Protein AF-A0A968P1P4-F1 (afdb_monomer_lite)

pLDDT: mean 87.4, std 10.19, range [47.28, 96.81]

Radius of gyration: 17.54 Å; chains: 1; bounding box: 44×36×47 Å

Foldseek 3Di:
DFPLLVVVLVVLVVLLVLLVVVLVVVVVDPDPPVVLLVSLCVSLVVVLVQVVLCLQQVVVLLQPFPCQVVFDPCLVVLVVVCVVPPLQQLLCVLLVNPDSPPQDLVNDDPSCSVCVVVVGPSVSLVSLNVSLVSLNVSLVVLVVVVDDDPVSSVSSVSSSVSNSVSSNSSSVCCSVTVSVSSVVRDDNVSSVVSVCRDDDD

Secondary structure (DSSP, 8-state):
--HHHHHHHHHHHHHHHHHHHHHHHHHH----HHHHHHHHHHHHHHHHHHHHHIIIIIHHHHHT-TTGGG--TTHHHHHHHHHHS-HHHHHHHHTT-SS--PPPGGGS-GGGHHHHHTT-TTHHHHHHHHHHHHHHHHHHHHHHT----HHHHHHHHHHHHHHHHHHHHHHHHIIIIIHHHHHHHS-HHHHHS--------

Sequence (201 aa):
MHPLLLRIRQAHQDHLAEVRRREEEIEVSSKPLRLLGEFFFEVADWAEVMHLWEERVLFPLVASKPNIRSGGPHCMLYLDMHHVARPFERAAWACSRTSAKMIQIKDLPVHLRNFFSENSPICIPVEDHLAMRQIRDRAREILREKTVSFDVQSELLYLMRVYSTLLKSHFDKEDNCFLVLCRNLLGDNELAELEAFPERG

Structure (mmCIF, N/CA/C/O backbone):
data_AF-A0A968P1P4-F1
#
_entry.id   AF-A0A968P1P4-F1
#
loop_
_atom_site.group_PDB
_atom_site.id
_atom_site.type_symbol
_atom_site.label_atom_id
_atom_site.label_alt_id
_atom_site.label_comp_id
_atom_site.label_asym_id
_atom_site.label_entity_id
_atom_site.label_seq_id
_atom_site.pdbx_PDB_ins_code
_atom_site.Cartn_x
_atom_site.Cartn_y
_atom_site.Cartn_z
_atom_site.occupancy
_atom_site.B_iso_or_equiv
_atom_site.auth_seq_id
_atom_site.auth_comp_id
_atom_site.auth_asym_id
_atom_site.auth_atom_id
_atom_site.pdbx_PDB_model_num
ATOM 1 N N . MET A 1 1 ? -13.427 13.920 10.972 1.00 83.56 1 MET A N 1
ATOM 2 C CA . MET A 1 1 ? -12.356 12.900 10.964 1.00 83.56 1 MET A CA 1
ATOM 3 C C . MET A 1 1 ? -11.178 13.518 11.701 1.00 83.56 1 MET A C 1
ATOM 5 O O . MET A 1 1 ? -10.989 14.714 11.523 1.00 83.56 1 MET A O 1
ATOM 9 N N . HIS A 1 2 ? -10.482 12.780 12.571 1.00 93.19 2 HIS A N 1
ATOM 10 C CA . HIS A 1 2 ? -9.367 13.326 13.360 1.00 93.19 2 HIS A CA 1
ATOM 11 C C . HIS A 1 2 ? -8.264 13.904 12.440 1.00 93.19 2 HIS A C 1
ATOM 13 O O . HIS A 1 2 ? -8.041 13.318 11.374 1.00 93.19 2 HIS A O 1
ATOM 19 N N . PRO A 1 3 ? -7.565 15.001 12.812 1.00 93.62 3 PRO A N 1
ATOM 20 C CA . PRO A 1 3 ? -6.557 15.645 11.960 1.00 93.62 3 PRO A CA 1
ATOM 21 C C . PRO A 1 3 ? -5.473 14.704 11.422 1.00 93.62 3 PRO A C 1
ATOM 23 O O . PRO A 1 3 ? -5.122 14.791 10.250 1.00 93.62 3 PRO A O 1
ATOM 26 N N . LEU A 1 4 ? -4.989 13.759 12.236 1.00 93.31 4 LEU A N 1
ATOM 27 C CA . LEU A 1 4 ? -4.016 12.749 11.796 1.00 93.31 4 LEU A CA 1
ATOM 28 C C . LEU A 1 4 ? -4.527 11.907 10.618 1.00 93.31 4 LEU A C 1
ATOM 30 O O . LEU A 1 4 ? -3.837 11.758 9.618 1.00 93.31 4 LEU A O 1
ATOM 34 N N . LEU A 1 5 ? -5.750 11.380 10.715 1.00 94.25 5 LEU A N 1
ATOM 35 C CA . LEU A 1 5 ? -6.323 10.519 9.677 1.00 94.25 5 LEU A CA 1
ATOM 36 C C . LEU A 1 5 ? -6.573 11.301 8.378 1.00 94.25 5 LEU A C 1
ATOM 38 O O . LEU A 1 5 ? -6.443 10.753 7.289 1.00 94.25 5 LEU A O 1
ATOM 42 N N . LEU A 1 6 ? -6.885 12.598 8.489 1.00 94.38 6 LEU A N 1
ATOM 43 C CA . LEU A 1 6 ? -6.962 13.495 7.334 1.00 94.38 6 LEU A CA 1
ATOM 44 C C . LEU A 1 6 ? -5.590 13.718 6.687 1.00 94.38 6 LEU A C 1
ATOM 46 O O . LEU A 1 6 ? -5.510 13.726 5.463 1.00 94.38 6 LEU A O 1
ATOM 50 N N . ARG A 1 7 ? -4.522 13.864 7.482 1.00 94.06 7 ARG A N 1
ATOM 51 C CA . ARG A 1 7 ? -3.144 13.992 6.974 1.00 94.06 7 ARG A CA 1
ATOM 52 C C . ARG A 1 7 ? -2.690 12.733 6.238 1.00 94.06 7 ARG A C 1
ATOM 54 O O . ARG A 1 7 ? -2.140 12.863 5.152 1.00 94.06 7 ARG A O 1
ATOM 61 N N . ILE A 1 8 ? -2.979 11.546 6.778 1.00 94.94 8 ILE A N 1
ATOM 62 C CA . ILE A 1 8 ? -2.691 10.261 6.112 1.00 94.94 8 ILE A CA 1
ATOM 63 C C . ILE A 1 8 ? -3.405 10.200 4.756 1.00 94.94 8 ILE A C 1
ATOM 65 O O . ILE A 1 8 ? -2.769 10.031 3.719 1.00 94.94 8 ILE A O 1
ATOM 69 N N . ARG A 1 9 ? -4.718 10.461 4.742 1.00 95.75 9 ARG A N 1
ATOM 70 C CA . ARG A 1 9 ? -5.507 10.489 3.505 1.00 95.75 9 ARG A CA 1
ATOM 71 C C . ARG A 1 9 ? -4.978 11.500 2.483 1.00 95.75 9 ARG A C 1
ATOM 73 O O . ARG A 1 9 ? -4.935 11.213 1.290 1.00 95.75 9 ARG A O 1
ATOM 80 N N . GLN A 1 10 ? -4.583 12.690 2.928 1.00 95.75 10 GLN A N 1
ATOM 81 C CA . GLN A 1 10 ? -3.998 13.691 2.037 1.00 95.75 10 GLN A CA 1
ATOM 82 C C . GLN A 1 10 ? -2.665 13.202 1.459 1.00 95.75 10 GLN A C 1
ATOM 84 O O . GLN A 1 10 ? -2.449 13.307 0.254 1.00 95.75 10 GLN A O 1
ATOM 89 N N . ALA A 1 11 ? -1.813 12.591 2.285 1.00 94.62 11 ALA A N 1
ATOM 90 C CA . ALA A 1 11 ? -0.551 12.009 1.844 1.00 94.62 11 ALA A CA 1
ATOM 91 C C . ALA A 1 11 ? -0.767 10.929 0.767 1.00 94.62 11 ALA A C 1
ATOM 93 O O . ALA A 1 11 ? -0.059 10.923 -0.241 1.00 94.62 11 ALA A O 1
ATOM 94 N N . HIS A 1 12 ? -1.789 10.076 0.917 1.00 96.00 12 HIS A N 1
ATOM 95 C CA . HIS A 1 12 ? -2.187 9.103 -0.109 1.00 96.00 12 HIS A CA 1
ATOM 96 C C . HIS A 1 12 ? -2.534 9.791 -1.431 1.00 96.00 12 HIS A C 1
ATOM 98 O O . HIS A 1 12 ? -2.025 9.421 -2.492 1.00 96.00 12 HIS A O 1
ATOM 104 N N . GLN A 1 13 ? -3.378 10.823 -1.380 1.00 96.19 13 GLN A N 1
ATOM 105 C CA . GLN A 1 13 ? -3.822 11.558 -2.565 1.00 96.19 13 GLN A CA 1
ATOM 106 C C . GLN A 1 13 ? -2.667 12.255 -3.286 1.00 96.19 13 GLN A C 1
ATOM 108 O O . GLN A 1 13 ? -2.558 12.138 -4.511 1.00 96.19 13 GLN A O 1
ATOM 113 N N . ASP A 1 14 ? -1.794 12.924 -2.534 1.00 94.69 14 ASP A N 1
ATOM 114 C CA . ASP A 1 14 ? -0.619 13.618 -3.062 1.00 94.69 14 ASP A CA 1
ATOM 115 C C . ASP A 1 14 ? 0.350 12.629 -3.714 1.00 94.69 14 ASP A C 1
ATOM 117 O O . ASP A 1 14 ? 0.877 12.874 -4.803 1.00 94.69 14 ASP A O 1
ATOM 121 N N . HIS A 1 15 ? 0.540 11.465 -3.092 1.00 93.69 15 HIS A N 1
ATOM 122 C CA . HIS A 1 15 ? 1.393 10.428 -3.645 1.00 93.69 15 HIS A CA 1
ATOM 123 C C . HIS A 1 15 ? 0.823 9.827 -4.932 1.00 93.69 15 HIS A C 1
ATOM 125 O O . HIS A 1 15 ? 1.547 9.686 -5.916 1.00 93.69 15 HIS A O 1
ATOM 131 N N . LEU A 1 16 ? -0.481 9.537 -4.986 1.00 94.69 16 LEU A N 1
ATOM 132 C CA . LEU A 1 16 ? -1.114 9.048 -6.215 1.00 94.69 16 LEU A CA 1
ATOM 133 C C . LEU A 1 16 ? -1.114 10.091 -7.332 1.00 94.69 16 LEU A C 1
ATOM 135 O O . LEU A 1 16 ? -1.032 9.720 -8.504 1.00 94.69 16 LEU A O 1
ATOM 139 N N . ALA A 1 17 ? -1.217 11.378 -6.998 1.00 93.88 17 ALA A N 1
ATOM 140 C CA . ALA A 1 17 ? -1.067 12.449 -7.974 1.00 93.88 17 ALA A CA 1
ATOM 141 C C . ALA A 1 17 ? 0.347 12.457 -8.570 1.00 93.88 17 ALA A C 1
ATOM 143 O O . ALA A 1 17 ? 0.485 12.518 -9.791 1.00 93.88 17 ALA A O 1
ATOM 144 N N . GLU A 1 18 ? 1.374 12.302 -7.733 1.00 91.62 18 GLU A N 1
ATOM 145 C CA . GLU A 1 18 ? 2.762 12.210 -8.188 1.00 91.62 18 GLU A CA 1
ATOM 146 C C . GLU A 1 18 ? 3.014 10.962 -9.048 1.00 91.62 18 GLU A C 1
ATOM 148 O O . GLU A 1 18 ? 3.633 11.063 -10.107 1.00 91.62 18 GLU A O 1
ATOM 153 N N . VAL A 1 19 ? 2.477 9.801 -8.653 1.00 90.94 19 VAL A N 1
ATOM 154 C CA . VAL A 1 19 ? 2.554 8.569 -9.457 1.00 90.94 19 VAL A CA 1
ATOM 155 C C . VAL A 1 19 ? 1.933 8.780 -10.837 1.00 90.94 19 VAL A C 1
ATOM 157 O O . VAL A 1 19 ? 2.577 8.467 -11.835 1.00 90.94 19 VAL A O 1
ATOM 160 N N . ARG A 1 20 ? 0.722 9.354 -10.916 1.00 91.75 20 ARG A N 1
ATOM 161 C CA . ARG A 1 20 ? 0.050 9.633 -12.201 1.00 91.75 20 ARG A CA 1
ATOM 162 C C . ARG A 1 20 ? 0.868 10.569 -13.085 1.00 91.75 20 ARG A C 1
ATOM 164 O O . ARG A 1 20 ? 1.128 10.242 -14.237 1.00 91.75 20 ARG A O 1
ATOM 171 N N . ARG A 1 21 ? 1.327 11.691 -12.523 1.00 89.56 21 ARG A N 1
ATOM 172 C CA . ARG A 1 21 ? 2.144 12.685 -13.235 1.00 89.56 21 ARG A CA 1
ATOM 173 C C . ARG A 1 21 ? 3.369 12.042 -13.885 1.00 89.56 21 ARG A C 1
ATOM 175 O O . ARG A 1 21 ? 3.758 12.383 -14.995 1.00 89.56 21 ARG A O 1
ATOM 182 N N . ARG A 1 22 ? 3.991 11.097 -13.189 1.00 85.88 22 ARG A N 1
ATOM 183 C CA . ARG A 1 22 ? 5.219 10.442 -13.640 1.00 85.88 22 ARG A CA 1
ATOM 184 C C . ARG A 1 22 ? 4.970 9.275 -14.589 1.00 85.88 22 ARG A C 1
ATOM 186 O O . ARG A 1 22 ? 5.777 9.063 -15.491 1.00 85.88 22 ARG A O 1
ATOM 193 N N . GLU A 1 23 ? 3.861 8.555 -14.425 1.00 86.38 23 GLU A N 1
ATOM 194 C CA . GLU A 1 23 ? 3.373 7.592 -15.418 1.00 86.38 23 GLU A CA 1
ATOM 195 C C . GLU A 1 23 ? 3.173 8.284 -16.777 1.00 86.38 23 GLU A C 1
ATOM 197 O O . GLU A 1 23 ? 3.690 7.800 -17.782 1.00 86.38 23 GLU A O 1
ATOM 202 N N . GLU A 1 24 ? 2.542 9.463 -16.796 1.00 86.62 24 GLU A N 1
ATOM 203 C CA . GLU A 1 24 ? 2.363 10.280 -18.008 1.00 86.62 24 GLU A CA 1
ATOM 204 C C . GLU A 1 24 ? 3.707 10.703 -18.626 1.00 86.62 24 GLU A C 1
ATOM 206 O O . GLU A 1 24 ? 3.911 10.586 -19.835 1.00 86.62 24 GLU A O 1
ATOM 211 N N . GLU A 1 25 ? 4.676 11.135 -17.811 1.00 83.62 25 GLU A N 1
ATOM 212 C CA . GLU A 1 25 ? 6.013 11.474 -18.311 1.00 83.62 25 GLU A CA 1
ATOM 213 C C . GLU A 1 25 ? 6.734 10.283 -18.960 1.00 83.62 25 GLU A C 1
ATOM 215 O O . GLU A 1 25 ? 7.524 10.474 -19.887 1.00 83.62 25 GLU A O 1
ATOM 220 N N . ILE A 1 26 ? 6.523 9.068 -18.451 1.00 79.38 26 ILE A N 1
ATOM 221 C CA . ILE A 1 26 ? 7.133 7.845 -18.985 1.00 79.38 26 ILE A CA 1
ATOM 222 C C . ILE A 1 26 ? 6.461 7.432 -20.293 1.00 79.38 26 ILE A C 1
ATOM 224 O O . ILE A 1 26 ? 7.159 7.044 -21.224 1.00 79.38 26 ILE A O 1
ATOM 228 N N . GLU A 1 27 ? 5.138 7.553 -20.408 1.00 74.88 27 GLU A N 1
ATOM 229 C CA . GLU A 1 27 ? 4.431 7.236 -21.658 1.00 74.88 27 GLU A CA 1
ATOM 230 C C . GLU A 1 27 ? 4.822 8.170 -22.809 1.00 74.88 27 GLU A C 1
ATOM 232 O O . GLU A 1 27 ? 4.890 7.742 -23.960 1.00 74.88 27 GLU A O 1
ATOM 237 N N . VAL A 1 28 ? 5.129 9.432 -22.500 1.00 65.19 28 VAL A N 1
ATOM 238 C CA . VAL A 1 28 ? 5.473 10.448 -23.504 1.00 65.19 28 VAL A CA 1
ATOM 239 C C . VAL A 1 28 ? 6.960 10.432 -23.889 1.00 65.19 28 VAL A C 1
ATOM 241 O O . VAL A 1 28 ? 7.329 10.982 -24.927 1.00 65.19 28 VAL A O 1
ATOM 244 N N . SER A 1 29 ? 7.842 9.806 -23.100 1.00 57.31 29 SER A N 1
ATOM 245 C CA . SER A 1 29 ? 9.293 9.902 -23.313 1.00 57.31 29 SER A CA 1
ATOM 246 C C . SER A 1 29 ? 10.004 8.551 -23.392 1.00 57.31 29 SER A C 1
ATOM 248 O O . SER A 1 29 ? 9.826 7.666 -22.562 1.00 57.31 29 SER A O 1
ATOM 250 N N . SER A 1 30 ? 10.928 8.418 -24.349 1.00 65.50 30 SER A N 1
ATOM 251 C CA . SER A 1 30 ? 11.912 7.328 -24.401 1.00 65.50 30 SER A CA 1
ATOM 252 C C . SER A 1 30 ? 13.012 7.541 -23.347 1.00 65.50 30 SER A C 1
ATOM 254 O O . SER A 1 30 ? 14.193 7.686 -23.678 1.00 65.50 30 SER A O 1
ATOM 256 N N . LYS A 1 31 ? 12.623 7.676 -22.073 1.00 67.06 31 LYS A N 1
ATOM 257 C CA . LYS A 1 31 ? 13.545 7.961 -20.969 1.00 67.06 31 LYS A CA 1
ATOM 258 C C . LYS A 1 31 ? 14.551 6.813 -20.787 1.00 67.06 31 LYS A C 1
ATOM 260 O O . LYS A 1 31 ? 14.172 5.645 -20.850 1.00 67.06 31 LYS A O 1
ATOM 265 N N . PRO A 1 32 ? 15.830 7.120 -20.503 1.00 72.31 32 PRO A N 1
ATOM 266 C CA . PRO A 1 32 ? 16.817 6.114 -20.125 1.00 72.31 32 PRO A CA 1
ATOM 267 C C . PRO A 1 32 ? 16.364 5.261 -18.930 1.00 72.31 32 PRO A C 1
ATOM 269 O O . PRO A 1 32 ? 15.825 5.793 -17.961 1.00 72.31 32 PRO A O 1
ATOM 272 N N . LEU A 1 33 ? 16.694 3.962 -18.951 1.00 69.81 33 LEU A N 1
ATOM 273 C CA . LEU A 1 33 ? 16.429 2.980 -17.880 1.00 69.81 33 LEU A CA 1
ATOM 274 C C . LEU A 1 33 ? 16.763 3.502 -16.471 1.00 69.81 33 LEU A C 1
ATOM 276 O O . LEU A 1 33 ? 16.055 3.217 -15.510 1.00 69.81 33 LEU A O 1
ATOM 280 N N . ARG A 1 34 ? 17.837 4.290 -16.350 1.00 73.38 34 ARG A N 1
ATOM 281 C CA . ARG A 1 34 ? 18.250 4.903 -15.085 1.00 73.38 34 ARG A CA 1
ATOM 282 C C . ARG A 1 34 ? 17.162 5.802 -14.490 1.00 73.38 34 ARG A C 1
ATOM 284 O O . ARG A 1 34 ? 16.875 5.674 -13.308 1.00 73.38 34 ARG A O 1
ATOM 291 N N . LEU A 1 35 ? 16.537 6.655 -15.305 1.00 77.75 35 LEU A N 1
ATOM 292 C CA . LEU A 1 35 ? 15.472 7.552 -14.846 1.00 77.75 35 LEU A CA 1
ATOM 293 C C . LEU A 1 35 ? 14.205 6.775 -14.476 1.00 77.75 35 LEU A C 1
ATOM 295 O O . LEU A 1 35 ? 13.499 7.168 -13.554 1.00 77.75 35 LEU A O 1
ATOM 299 N N . LEU A 1 36 ? 13.935 5.661 -15.166 1.00 78.62 36 LEU A N 1
ATOM 300 C CA . LEU A 1 36 ? 12.826 4.770 -14.828 1.00 78.62 36 LEU A CA 1
ATOM 301 C C . LEU A 1 36 ? 13.036 4.106 -13.458 1.00 78.62 36 LEU A C 1
ATOM 303 O O . LEU A 1 36 ? 12.118 4.071 -12.642 1.00 78.62 36 LEU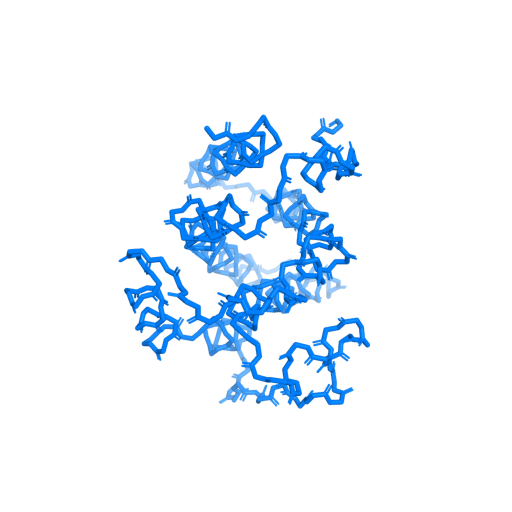 A O 1
ATOM 307 N N . GLY A 1 37 ? 14.249 3.610 -13.195 1.00 82.12 37 GLY A N 1
ATOM 308 C CA . GLY A 1 37 ? 14.606 3.021 -11.905 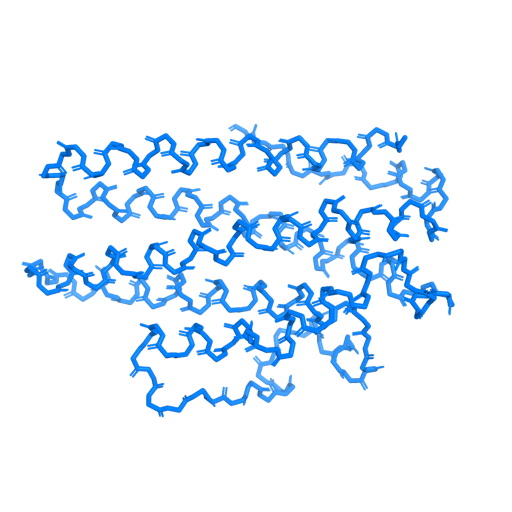1.00 82.12 37 GLY A CA 1
ATOM 309 C C . GLY A 1 37 ? 14.589 4.039 -10.762 1.00 82.12 37 GLY A C 1
ATOM 310 O O . GLY A 1 37 ? 14.028 3.755 -9.708 1.00 82.12 37 GLY A O 1
ATOM 311 N N . GLU A 1 38 ? 15.158 5.230 -10.976 1.00 84.56 38 GLU A N 1
ATOM 312 C CA . GLU A 1 38 ? 15.129 6.332 -10.002 1.00 84.56 38 GLU A CA 1
ATOM 313 C C . GLU A 1 38 ? 13.685 6.715 -9.648 1.00 84.56 38 GLU A C 1
ATOM 315 O O . GLU A 1 38 ? 13.343 6.770 -8.469 1.00 84.56 38 GLU A O 1
ATOM 320 N N . PHE A 1 39 ? 12.817 6.870 -10.654 1.00 83.69 39 PHE A N 1
ATOM 321 C CA . PHE A 1 39 ? 11.401 7.157 -10.435 1.00 83.69 39 PHE A CA 1
ATOM 322 C C . PHE A 1 39 ? 10.693 6.059 -9.629 1.00 83.69 39 PHE A C 1
ATOM 324 O O . PHE A 1 39 ? 10.003 6.349 -8.650 1.00 83.69 39 PHE A O 1
ATOM 331 N N . PHE A 1 40 ? 10.863 4.797 -10.032 1.00 86.69 40 PHE A N 1
ATOM 332 C CA . PHE A 1 40 ? 10.212 3.675 -9.364 1.00 86.69 40 PHE A CA 1
ATOM 333 C C . PHE A 1 40 ? 10.570 3.625 -7.872 1.00 86.69 40 PHE A C 1
ATOM 335 O O . PHE A 1 40 ? 9.688 3.423 -7.038 1.00 86.69 40 PHE A O 1
ATOM 342 N N . PHE A 1 41 ? 11.842 3.840 -7.517 1.00 90.44 41 PHE A N 1
ATOM 343 C CA . PHE A 1 41 ? 12.258 3.821 -6.114 1.00 90.44 41 PHE A CA 1
ATOM 344 C C . PHE A 1 41 ? 11.877 5.073 -5.340 1.00 90.44 41 PHE A C 1
ATOM 346 O O . PHE A 1 41 ? 11.550 4.939 -4.170 1.00 90.44 41 PHE A O 1
ATOM 353 N N . GLU A 1 42 ? 11.836 6.252 -5.961 1.00 89.00 42 GLU A N 1
ATOM 354 C CA . GLU A 1 42 ? 11.316 7.459 -5.304 1.00 89.00 42 GLU A CA 1
ATOM 355 C C . GLU A 1 42 ? 9.868 7.241 -4.830 1.00 89.00 42 GLU A C 1
ATOM 357 O O . GLU A 1 42 ? 9.521 7.537 -3.685 1.00 89.00 42 GLU A O 1
ATOM 362 N N . VAL A 1 43 ? 9.037 6.640 -5.687 1.00 88.25 43 VAL A N 1
ATOM 363 C CA . VAL A 1 43 ? 7.661 6.258 -5.345 1.00 88.25 43 VAL A CA 1
ATOM 364 C C . VAL A 1 43 ? 7.640 5.163 -4.280 1.00 88.25 43 VAL A C 1
ATOM 366 O O . VAL A 1 43 ? 7.001 5.315 -3.239 1.00 88.25 43 VAL A O 1
ATOM 369 N N . ALA A 1 44 ? 8.354 4.062 -4.521 1.00 93.00 44 ALA A N 1
ATOM 370 C CA . ALA A 1 44 ? 8.258 2.880 -3.675 1.00 93.00 44 ALA A CA 1
ATOM 371 C C . ALA A 1 44 ? 8.870 3.064 -2.278 1.00 93.00 44 ALA A C 1
ATOM 373 O O . ALA A 1 44 ? 8.379 2.481 -1.311 1.00 93.00 44 ALA A O 1
ATOM 374 N N . ASP A 1 45 ? 9.942 3.846 -2.155 1.00 93.50 45 ASP A N 1
ATOM 375 C CA . ASP A 1 45 ? 10.595 4.098 -0.870 1.00 93.50 45 ASP A CA 1
ATOM 376 C C . ASP A 1 45 ? 9.782 5.066 -0.012 1.00 93.50 45 ASP A C 1
ATOM 378 O O . ASP A 1 45 ? 9.730 4.890 1.203 1.00 93.50 45 ASP A O 1
ATOM 382 N N . TRP A 1 46 ? 9.068 6.017 -0.622 1.00 91.56 46 TRP A N 1
ATOM 383 C CA . TRP A 1 46 ? 8.118 6.841 0.122 1.00 91.56 46 TRP A CA 1
ATOM 384 C C . TRP A 1 46 ? 6.980 6.002 0.715 1.00 91.56 46 TRP A C 1
ATOM 386 O O . TRP A 1 46 ? 6.715 6.093 1.914 1.00 91.56 46 TRP A O 1
ATOM 396 N N . ALA A 1 47 ? 6.349 5.147 -0.098 1.00 93.69 47 ALA A N 1
ATOM 397 C CA . ALA A 1 47 ? 5.273 4.277 0.377 1.00 93.69 47 ALA A CA 1
ATOM 398 C C . ALA A 1 47 ? 5.770 3.338 1.488 1.00 93.69 47 ALA A C 1
ATOM 400 O O . ALA A 1 47 ? 5.097 3.152 2.495 1.00 93.69 47 ALA A O 1
ATOM 401 N N . GLU A 1 48 ? 6.995 2.816 1.366 1.00 95.25 48 GLU A N 1
ATOM 402 C CA . GLU A 1 48 ? 7.598 1.984 2.408 1.00 95.25 48 GLU A CA 1
ATOM 403 C C . GLU A 1 48 ? 7.753 2.703 3.752 1.00 95.25 48 GLU A C 1
ATOM 405 O O . GLU A 1 48 ? 7.548 2.083 4.795 1.00 95.25 48 GLU A O 1
ATOM 410 N N . VAL A 1 49 ? 8.128 3.985 3.758 1.00 94.50 49 VAL A N 1
ATOM 411 C CA . VAL A 1 49 ? 8.256 4.744 5.010 1.00 94.50 49 VAL A CA 1
ATOM 412 C C . VAL A 1 49 ? 6.915 4.793 5.744 1.00 94.50 49 VAL A C 1
ATOM 414 O O . VAL A 1 49 ? 6.884 4.565 6.955 1.00 94.50 49 VAL A O 1
ATOM 417 N N . MET A 1 50 ? 5.812 5.013 5.022 1.00 94.50 50 MET A N 1
ATOM 418 C CA . MET A 1 50 ? 4.475 4.960 5.618 1.00 94.50 50 MET A CA 1
ATOM 419 C C . MET A 1 50 ? 4.105 3.549 6.064 1.00 94.50 50 MET A C 1
ATOM 421 O O . MET A 1 50 ? 3.765 3.373 7.229 1.00 94.50 50 MET A O 1
ATOM 425 N N . HIS A 1 51 ? 4.269 2.539 5.203 1.00 96.50 51 HIS A N 1
ATOM 426 C CA . HIS A 1 51 ? 3.957 1.149 5.545 1.00 96.50 51 HIS A CA 1
ATOM 427 C C . HIS A 1 51 ? 4.688 0.699 6.817 1.00 96.50 51 HIS A C 1
ATOM 429 O O . HIS A 1 51 ? 4.127 0.014 7.667 1.00 96.50 51 HIS A O 1
ATOM 435 N N . LEU A 1 52 ? 5.959 1.084 6.980 1.00 95.75 52 LEU A N 1
ATOM 436 C CA . LEU A 1 52 ? 6.733 0.770 8.181 1.00 95.75 52 LEU A CA 1
ATOM 437 C C . LEU A 1 52 ? 6.221 1.509 9.418 1.00 95.75 52 LEU A C 1
ATOM 439 O O . LEU A 1 52 ? 6.243 0.933 10.508 1.00 95.75 52 LEU A O 1
ATOM 443 N N . TRP A 1 53 ? 5.791 2.763 9.274 1.00 95.50 53 TRP A N 1
ATOM 444 C CA . TRP A 1 53 ? 5.153 3.499 10.363 1.00 95.50 53 TRP A CA 1
ATOM 445 C C . TRP A 1 53 ? 3.837 2.830 10.770 1.00 95.50 53 TRP A C 1
ATOM 447 O O . TRP A 1 53 ? 3.622 2.568 11.953 1.00 95.50 53 TRP A O 1
ATOM 457 N N . GLU A 1 54 ? 3.001 2.452 9.808 1.00 96.50 54 GLU A N 1
ATOM 458 C CA . GLU A 1 54 ? 1.737 1.767 10.065 1.00 96.50 54 GLU A CA 1
ATOM 459 C C . GLU A 1 54 ? 1.963 0.444 10.784 1.00 96.50 54 GLU A C 1
ATOM 461 O O . GLU A 1 54 ? 1.439 0.230 11.873 1.00 96.50 54 GLU A O 1
ATOM 466 N N . GLU A 1 55 ? 2.828 -0.410 10.241 1.00 96.81 55 GLU A N 1
ATOM 467 C CA . GLU A 1 55 ? 3.136 -1.727 10.795 1.00 96.81 55 GLU A CA 1
ATOM 468 C C . GLU A 1 55 ? 3.688 -1.688 12.219 1.00 96.81 55 GLU A C 1
ATOM 470 O O . GLU A 1 55 ? 3.486 -2.634 12.984 1.00 96.81 55 GLU A O 1
ATOM 475 N N . ARG A 1 56 ? 4.427 -0.632 12.569 1.00 95.62 56 ARG A N 1
ATOM 476 C CA . ARG A 1 56 ? 5.118 -0.525 13.860 1.00 95.62 56 ARG A CA 1
ATOM 477 C C . ARG A 1 56 ? 4.365 0.297 14.889 1.00 95.62 56 ARG A C 1
ATOM 479 O O . ARG A 1 56 ? 4.618 0.116 16.077 1.00 95.62 56 ARG A O 1
ATOM 486 N N . VAL A 1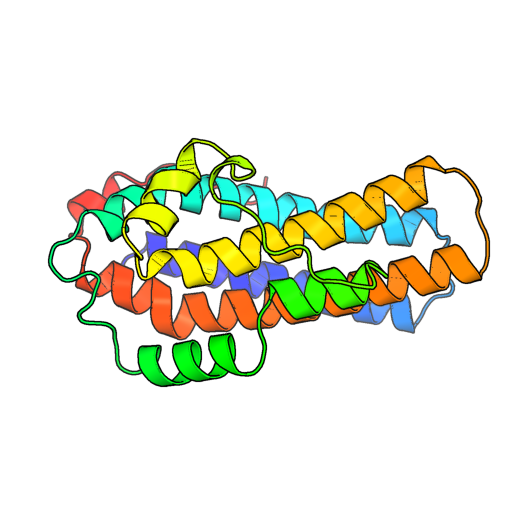 57 ? 3.491 1.195 14.451 1.00 94.88 57 VAL A N 1
ATOM 487 C CA . VAL A 1 57 ? 2.859 2.186 15.323 1.00 94.88 57 VAL A CA 1
ATOM 488 C C . VAL A 1 57 ? 1.341 2.051 15.272 1.00 94.88 57 VAL A C 1
ATOM 490 O O . VAL A 1 57 ? 0.718 1.743 16.288 1.00 94.88 57 VAL A O 1
ATOM 493 N N . LEU A 1 58 ? 0.736 2.220 14.096 1.00 95.75 58 LEU A N 1
ATOM 494 C CA . LEU A 1 58 ? -0.721 2.268 13.967 1.00 95.75 58 LEU A CA 1
ATOM 495 C C . LEU A 1 58 ? -1.372 0.881 14.083 1.00 95.75 58 LEU A C 1
ATOM 497 O O . LEU A 1 58 ? -2.316 0.690 14.849 1.00 95.75 58 LEU A O 1
ATOM 501 N N . PHE A 1 59 ? -0.865 -0.104 13.346 1.00 96.75 59 PHE A N 1
ATOM 502 C CA . PHE A 1 59 ? -1.412 -1.457 13.283 1.00 96.75 59 PHE A CA 1
ATOM 503 C C . PHE A 1 59 ? -1.425 -2.163 14.642 1.00 96.75 59 PHE A C 1
ATOM 505 O O . PHE A 1 59 ? -2.473 -2.716 14.974 1.00 96.75 59 PHE A O 1
ATOM 512 N N . PRO A 1 60 ? -0.359 -2.135 15.471 1.00 95.88 60 PRO A N 1
ATOM 513 C CA . PRO A 1 60 ? -0.412 -2.730 16.807 1.00 95.88 60 PRO A CA 1
ATOM 514 C C . PRO A 1 60 ? -1.498 -2.109 17.690 1.00 95.88 60 PRO A C 1
ATOM 516 O O . PRO A 1 60 ? -2.235 -2.828 18.367 1.00 95.88 60 PRO A O 1
ATOM 519 N N . LEU A 1 61 ? -1.639 -0.780 17.644 1.00 95.38 61 LEU A N 1
ATOM 520 C CA . LEU A 1 61 ? -2.636 -0.060 18.429 1.00 95.38 61 LEU A CA 1
ATOM 521 C C . LEU A 1 61 ? -4.056 -0.457 18.011 1.00 95.38 61 LEU A C 1
ATOM 523 O O . LEU A 1 61 ? -4.886 -0.778 18.860 1.00 95.38 61 LEU A O 1
ATOM 527 N N . VAL A 1 62 ? -4.318 -0.507 16.705 1.00 95.38 62 VAL A N 1
ATOM 528 C CA . VAL A 1 62 ? -5.621 -0.884 16.143 1.00 95.38 62 VAL A CA 1
ATOM 529 C C . VAL A 1 62 ? -5.928 -2.369 16.374 1.00 95.38 62 VAL A C 1
ATOM 531 O O . VAL A 1 62 ? -7.039 -2.709 16.779 1.00 95.38 62 VAL A O 1
ATOM 534 N N . ALA A 1 63 ? -4.947 -3.257 16.189 1.00 95.69 63 ALA A N 1
ATOM 535 C CA . ALA A 1 63 ? -5.086 -4.699 16.407 1.00 95.69 63 ALA A CA 1
ATOM 536 C C . ALA A 1 63 ? -5.422 -5.055 17.861 1.00 95.69 63 ALA A C 1
ATOM 538 O O . ALA A 1 63 ? -6.104 -6.049 18.100 1.00 95.69 63 ALA A O 1
ATOM 539 N N . SER A 1 64 ? -4.985 -4.237 18.825 1.00 95.50 64 SER A N 1
ATOM 540 C CA . SER A 1 64 ? -5.264 -4.452 20.252 1.00 95.50 64 SER A CA 1
ATOM 541 C C . SER A 1 64 ? -6.728 -4.208 20.643 1.00 95.50 64 SER A C 1
ATOM 543 O O . SER A 1 64 ? -7.143 -4.529 21.760 1.00 95.50 64 SER A O 1
ATOM 545 N N . LYS A 1 65 ? -7.532 -3.621 19.748 1.00 95.94 65 LYS A N 1
ATOM 546 C CA . LYS A 1 65 ? -8.898 -3.203 20.059 1.00 95.94 65 LYS A CA 1
ATOM 547 C C . LYS A 1 65 ? -9.854 -4.396 20.034 1.00 95.94 65 LYS A C 1
ATOM 549 O O . LYS A 1 65 ? -9.900 -5.120 19.039 1.00 95.94 65 LYS A O 1
ATOM 554 N N . PRO A 1 66 ? -10.709 -4.569 21.063 1.00 93.31 66 PRO A N 1
ATOM 555 C CA . PRO A 1 66 ? -11.606 -5.726 21.160 1.00 93.31 66 PRO A CA 1
ATOM 556 C C . PRO A 1 66 ? -12.589 -5.809 19.985 1.00 93.31 66 PRO A C 1
ATOM 558 O O . PRO A 1 66 ? -12.982 -6.896 19.568 1.00 93.31 66 PRO A O 1
ATOM 561 N N . ASN A 1 67 ? -12.937 -4.658 19.407 1.00 92.81 67 ASN A N 1
ATOM 562 C CA . ASN A 1 67 ? -13.867 -4.552 18.290 1.00 92.81 67 ASN A CA 1
ATOM 563 C C . ASN A 1 67 ? -13.170 -4.516 16.920 1.00 92.81 67 ASN A C 1
ATOM 565 O O . ASN A 1 67 ? -13.814 -4.166 15.940 1.00 92.81 67 ASN A O 1
ATOM 569 N N . ILE A 1 68 ? -11.894 -4.906 16.790 1.00 91.56 68 ILE A N 1
ATOM 570 C CA . ILE A 1 68 ? -11.193 -4.895 15.488 1.00 91.56 68 ILE A CA 1
ATOM 571 C C . ILE A 1 68 ? -11.921 -5.704 14.397 1.00 91.56 68 ILE A C 1
ATOM 573 O O . ILE A 1 68 ? -11.841 -5.396 13.210 1.00 91.56 68 ILE A O 1
ATOM 577 N N . ARG A 1 69 ? -12.694 -6.719 14.801 1.00 89.62 69 ARG A N 1
ATOM 578 C CA . ARG A 1 69 ? -13.497 -7.563 13.905 1.00 89.62 69 ARG A CA 1
ATOM 579 C C . ARG A 1 69 ? -14.890 -7.005 13.593 1.00 89.62 69 ARG A C 1
ATOM 581 O O . ARG A 1 69 ? -15.597 -7.622 12.804 1.00 89.62 69 ARG A O 1
ATOM 588 N N . SER A 1 70 ? -15.302 -5.874 14.175 1.00 84.38 70 SER A N 1
ATOM 589 C CA . SER A 1 70 ? -16.621 -5.285 13.886 1.00 84.38 70 SER A CA 1
ATOM 590 C C . SER A 1 70 ? -16.725 -4.764 12.453 1.00 84.38 70 SER A C 1
ATOM 592 O O . SER A 1 70 ? -17.829 -4.596 11.942 1.00 84.38 70 SER A O 1
ATOM 594 N N . GLY A 1 71 ? -15.579 -4.505 11.814 1.00 76.38 71 GLY A N 1
ATOM 595 C CA . GLY A 1 71 ? -15.509 -3.949 10.473 1.00 76.38 71 GLY A CA 1
ATOM 596 C C . GLY A 1 71 ? -16.172 -2.572 10.362 1.00 76.38 71 GLY A C 1
ATOM 597 O O . GLY A 1 71 ? -16.398 -1.865 11.345 1.00 76.38 71 GLY A O 1
ATOM 598 N N . GLY A 1 72 ? -16.471 -2.200 9.124 1.00 77.06 72 GLY A N 1
ATOM 599 C CA . GL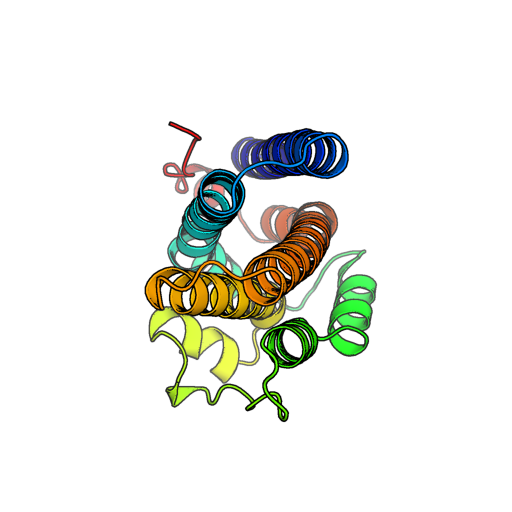Y A 1 72 ? -17.136 -0.980 8.697 1.00 77.06 72 GLY A CA 1
ATOM 600 C C . GLY A 1 72 ? -17.895 -1.231 7.388 1.00 77.06 72 GLY A C 1
ATOM 601 O O . GLY A 1 72 ? -17.818 -2.331 6.832 1.00 77.06 72 GLY A O 1
ATOM 602 N N . PRO A 1 73 ? -18.621 -0.229 6.867 1.00 77.06 73 PRO A N 1
ATOM 603 C CA . PRO A 1 73 ? -19.568 -0.408 5.761 1.00 77.06 73 PRO A CA 1
ATOM 604 C C . PRO A 1 73 ? -18.936 -0.958 4.471 1.00 77.06 73 PRO A C 1
ATOM 606 O O . PRO A 1 73 ? -19.622 -1.617 3.697 1.00 77.06 73 PRO A O 1
ATOM 609 N N . HIS A 1 74 ? -17.633 -0.744 4.261 1.00 83.75 74 HIS A N 1
ATOM 610 C CA . HIS A 1 74 ? -16.907 -1.234 3.086 1.00 83.75 74 HIS A CA 1
ATOM 611 C C . HIS A 1 74 ? -16.015 -2.458 3.356 1.00 83.75 74 HIS A C 1
ATOM 613 O O . HIS A 1 74 ? -15.430 -2.991 2.417 1.00 83.75 74 HIS A O 1
ATOM 619 N N . CYS A 1 75 ? -15.917 -2.952 4.598 1.00 82.56 75 CYS A N 1
ATOM 620 C CA . CYS A 1 75 ? -15.016 -4.067 4.925 1.00 82.56 75 CYS A CA 1
ATOM 621 C C . CYS A 1 75 ? -15.326 -5.336 4.129 1.00 82.56 75 CYS A C 1
ATOM 623 O O . CYS A 1 75 ? -14.400 -5.996 3.676 1.00 82.56 75 CYS A O 1
ATOM 625 N N . MET A 1 76 ? -16.609 -5.664 3.938 1.00 84.69 76 MET A N 1
ATOM 626 C CA . MET A 1 76 ? -17.002 -6.852 3.172 1.00 84.69 76 MET A CA 1
ATOM 627 C C . MET A 1 76 ? -16.594 -6.744 1.704 1.00 84.69 76 MET A C 1
ATOM 629 O O . MET A 1 76 ? -16.001 -7.674 1.171 1.00 84.69 76 MET A O 1
ATOM 633 N N . LEU A 1 77 ? -16.820 -5.581 1.083 1.00 85.06 77 LEU A N 1
ATOM 634 C CA . LEU A 1 77 ? -16.399 -5.324 -0.294 1.00 85.06 77 LEU A CA 1
ATOM 635 C C . LEU A 1 77 ? -14.885 -5.517 -0.454 1.00 85.06 77 LEU A C 1
ATOM 637 O O . LEU A 1 77 ? -14.436 -6.202 -1.369 1.00 85.06 77 LEU A O 1
ATOM 641 N N . TYR A 1 78 ? -14.092 -4.935 0.446 1.00 85.06 78 TYR A N 1
ATOM 642 C CA . TYR A 1 78 ? -12.637 -5.019 0.354 1.00 85.06 78 TYR A CA 1
ATOM 643 C C . TYR A 1 78 ? -12.077 -6.390 0.740 1.00 85.06 78 TYR A C 1
ATOM 645 O O . TYR A 1 78 ? -11.047 -6.792 0.198 1.00 85.06 78 TYR A O 1
ATOM 653 N N . LEU A 1 79 ? -12.764 -7.134 1.610 1.00 86.12 79 LEU A N 1
ATOM 654 C CA . LEU A 1 79 ? -12.455 -8.535 1.883 1.00 86.12 79 LEU A CA 1
ATOM 655 C C . LEU A 1 79 ? -12.681 -9.398 0.633 1.00 86.12 79 LEU A C 1
ATOM 657 O O . LEU A 1 79 ? -11.804 -10.176 0.263 1.00 86.12 79 LEU A O 1
ATOM 661 N N . ASP A 1 80 ? -13.808 -9.213 -0.055 1.00 87.12 80 ASP A N 1
ATOM 662 C CA . ASP A 1 80 ? -14.103 -9.922 -1.303 1.00 87.12 80 ASP A CA 1
ATOM 663 C C . ASP A 1 80 ? -13.073 -9.579 -2.387 1.00 87.12 80 ASP A C 1
ATOM 665 O O . ASP A 1 80 ? -12.528 -10.473 -3.037 1.00 87.12 80 ASP A O 1
ATOM 669 N N . MET A 1 81 ? -12.724 -8.295 -2.535 1.00 85.94 81 MET A N 1
ATOM 670 C CA . MET A 1 81 ? -11.652 -7.866 -3.441 1.00 85.94 81 MET A CA 1
ATOM 671 C C . MET A 1 81 ? -10.314 -8.529 -3.100 1.00 85.94 81 MET A C 1
ATOM 673 O O . MET A 1 81 ? -9.616 -8.990 -4.001 1.00 85.94 81 MET A O 1
ATOM 677 N N . HIS A 1 82 ? -9.962 -8.608 -1.816 1.00 84.94 82 HIS A N 1
ATOM 678 C CA . HIS A 1 82 ? -8.738 -9.262 -1.361 1.00 84.94 82 HIS A CA 1
ATOM 679 C C . HIS A 1 82 ? -8.733 -10.768 -1.673 1.00 84.94 82 HIS A C 1
ATOM 681 O O . HIS A 1 82 ? -7.692 -11.316 -2.028 1.00 84.94 82 HIS A O 1
ATOM 687 N N . HIS A 1 83 ? -9.886 -11.440 -1.609 1.00 85.38 83 HIS A N 1
ATOM 688 C CA . HIS A 1 83 ? -10.008 -12.854 -1.972 1.00 85.38 83 HIS A CA 1
ATOM 689 C C . HIS A 1 83 ? -9.953 -13.110 -3.483 1.00 85.38 83 HIS A C 1
ATOM 691 O O . HIS A 1 83 ? -9.370 -14.107 -3.902 1.00 85.38 83 HIS A O 1
ATOM 697 N N . VAL A 1 84 ? -10.543 -12.232 -4.298 1.00 85.25 84 VAL A N 1
ATOM 698 C CA . VAL A 1 84 ? -10.582 -12.388 -5.764 1.00 85.25 84 VAL A CA 1
ATOM 699 C C . VAL A 1 84 ? -9.274 -11.939 -6.422 1.00 85.25 84 VAL A C 1
ATOM 701 O O . VAL A 1 84 ? -8.867 -12.495 -7.439 1.00 85.25 84 VAL A O 1
ATOM 704 N N . ALA A 1 85 ? -8.603 -10.940 -5.849 1.00 81.44 85 ALA A N 1
ATOM 705 C CA . ALA A 1 85 ? -7.386 -10.345 -6.384 1.00 81.44 85 ALA A CA 1
ATOM 706 C C . ALA A 1 85 ? -6.292 -10.294 -5.311 1.00 81.44 85 ALA A C 1
ATOM 708 O O . ALA A 1 85 ? -5.877 -9.220 -4.868 1.00 81.44 85 ALA A O 1
ATOM 709 N N . ARG A 1 86 ? -5.815 -11.474 -4.898 1.00 86.88 86 ARG A N 1
ATOM 710 C CA . ARG A 1 86 ? -4.804 -11.608 -3.845 1.00 86.88 86 ARG A CA 1
ATOM 711 C C . ARG A 1 86 ? -3.513 -10.854 -4.196 1.00 86.88 86 ARG A C 1
ATOM 713 O O . ARG A 1 86 ? -2.861 -11.202 -5.189 1.00 86.88 86 ARG A O 1
ATOM 720 N N . PRO A 1 87 ? -3.091 -9.865 -3.383 1.00 87.38 87 PRO A N 1
ATOM 721 C CA . PRO A 1 87 ? -1.905 -9.051 -3.659 1.00 87.38 87 PRO A CA 1
ATOM 722 C C . PRO A 1 87 ? -0.641 -9.890 -3.856 1.00 87.38 87 PRO A C 1
ATOM 724 O O . PRO A 1 87 ? 0.120 -9.656 -4.796 1.00 87.38 87 PRO A O 1
ATOM 727 N N . PHE A 1 88 ? -0.450 -10.920 -3.025 1.00 86.38 88 PHE A N 1
ATOM 728 C CA . PHE A 1 88 ? 0.697 -11.821 -3.126 1.00 86.38 88 PHE A CA 1
ATOM 729 C C . PHE A 1 88 ? 0.743 -12.630 -4.407 1.00 86.38 88 PHE A C 1
ATOM 731 O O . PHE A 1 88 ? 1.814 -12.797 -4.988 1.00 86.38 88 PHE A O 1
ATOM 738 N N . GLU A 1 89 ? -0.401 -13.142 -4.850 1.00 86.19 89 GLU A N 1
ATOM 739 C CA . GLU A 1 89 ? -0.466 -13.871 -6.109 1.00 86.19 89 GLU A CA 1
ATOM 740 C C . GLU A 1 89 ? -0.080 -12.918 -7.235 1.00 86.19 89 GLU A C 1
ATOM 742 O O . GLU A 1 89 ? 0.859 -13.187 -7.979 1.00 86.19 89 GLU A O 1
ATOM 747 N N . ARG A 1 90 ? -0.677 -11.725 -7.274 1.00 87.06 90 ARG A N 1
ATOM 748 C CA . ARG A 1 90 ? -0.340 -10.722 -8.283 1.00 87.06 90 ARG A CA 1
ATOM 749 C C . ARG A 1 90 ? 1.151 -10.357 -8.298 1.00 87.06 90 ARG A C 1
ATOM 751 O O . ARG A 1 90 ? 1.745 -10.314 -9.374 1.00 87.06 90 ARG A O 1
ATOM 758 N N . ALA A 1 91 ? 1.765 -10.134 -7.136 1.00 89.12 91 ALA A N 1
ATOM 759 C CA . ALA A 1 91 ? 3.196 -9.845 -7.031 1.00 89.12 91 ALA A CA 1
ATOM 760 C C . ALA A 1 91 ? 4.073 -11.036 -7.452 1.00 89.12 91 ALA A C 1
ATOM 762 O O . ALA A 1 91 ? 5.063 -10.856 -8.158 1.00 89.12 91 ALA A O 1
ATOM 763 N N . ALA A 1 92 ? 3.712 -12.265 -7.078 1.00 87.06 92 ALA A N 1
ATOM 764 C CA . ALA A 1 92 ? 4.455 -13.458 -7.473 1.00 87.06 92 ALA A CA 1
ATOM 765 C C . ALA A 1 92 ? 4.439 -13.691 -8.987 1.00 87.06 92 ALA A C 1
ATOM 767 O O . ALA A 1 92 ? 5.496 -13.934 -9.573 1.00 87.06 92 ALA A O 1
ATOM 768 N N . TRP A 1 93 ? 3.264 -13.559 -9.607 1.00 87.62 93 TRP A N 1
ATOM 769 C CA . TRP A 1 93 ? 3.110 -13.632 -11.057 1.00 87.62 93 TRP A CA 1
ATOM 770 C C . TRP A 1 93 ? 3.909 -12.526 -11.749 1.00 87.62 93 TRP A C 1
ATOM 772 O O . TRP A 1 93 ? 4.601 -12.793 -12.729 1.00 87.62 93 TRP A O 1
ATOM 782 N N . ALA A 1 94 ? 3.872 -11.298 -11.218 1.00 87.88 94 ALA A N 1
ATOM 783 C CA . ALA A 1 94 ? 4.621 -10.180 -11.780 1.00 87.88 94 ALA A CA 1
ATOM 784 C C . ALA A 1 94 ? 6.142 -10.383 -11.713 1.00 87.88 94 ALA A C 1
ATOM 786 O O . ALA A 1 94 ? 6.846 -10.089 -12.673 1.00 87.88 94 ALA A O 1
ATOM 787 N N . CYS A 1 95 ? 6.648 -10.952 -10.619 1.00 87.12 95 CYS A N 1
ATOM 788 C CA . CYS A 1 95 ? 8.070 -11.246 -10.443 1.00 87.12 95 CYS A CA 1
ATOM 789 C C . CYS A 1 95 ? 8.525 -12.541 -11.146 1.00 87.12 95 CYS A C 1
ATOM 791 O O . CYS A 1 95 ? 9.564 -13.092 -10.775 1.00 87.12 95 CYS A O 1
ATOM 793 N N . SER A 1 96 ? 7.753 -13.058 -12.113 1.00 75.00 96 SER A N 1
ATOM 794 C CA . SER A 1 96 ? 8.034 -14.294 -12.863 1.00 75.00 96 SER A CA 1
ATOM 795 C C . SER A 1 96 ? 8.309 -15.515 -11.975 1.00 75.00 96 SER A C 1
ATOM 797 O O . SER A 1 96 ? 9.009 -16.453 -12.364 1.00 75.00 96 SER A O 1
ATOM 799 N N . ARG A 1 97 ? 7.756 -15.534 -10.756 1.00 61.62 97 ARG A N 1
ATOM 800 C CA . ARG A 1 97 ? 7.828 -16.701 -9.877 1.00 61.62 97 ARG A CA 1
ATOM 801 C C . ARG A 1 97 ? 6.672 -17.619 -10.252 1.00 61.62 97 ARG A C 1
ATOM 803 O O . ARG A 1 97 ? 5.527 -17.353 -9.907 1.00 61.62 97 ARG A O 1
ATOM 810 N N . THR A 1 98 ? 6.997 -18.714 -10.944 1.00 47.28 98 THR A N 1
ATOM 811 C CA . THR A 1 98 ? 6.065 -19.755 -11.438 1.00 47.28 98 THR A CA 1
ATOM 812 C C . THR A 1 98 ? 5.169 -20.367 -10.358 1.00 47.28 98 THR A C 1
ATOM 814 O O . THR A 1 98 ? 4.174 -21.014 -10.666 1.00 47.28 98 THR A O 1
ATOM 817 N N . SER A 1 99 ? 5.483 -20.124 -9.089 1.00 48.53 99 SER A N 1
ATOM 818 C CA . SER A 1 99 ? 4.577 -20.318 -7.969 1.00 48.53 99 SER A CA 1
ATOM 819 C C . SER A 1 99 ? 4.671 -19.114 -7.037 1.00 48.53 99 SER A C 1
ATOM 821 O O . SER A 1 99 ? 5.777 -18.768 -6.600 1.00 48.53 99 SER A O 1
ATOM 823 N N . ALA A 1 100 ? 3.529 -18.545 -6.647 1.00 54.25 100 ALA A N 1
ATOM 824 C CA . ALA A 1 100 ? 3.445 -17.792 -5.405 1.00 54.25 100 ALA A CA 1
ATOM 825 C C . ALA A 1 100 ? 3.859 -18.742 -4.279 1.00 54.25 100 ALA A C 1
ATOM 827 O O . ALA A 1 100 ? 3.087 -19.600 -3.855 1.00 54.25 100 ALA A O 1
ATOM 828 N N . LYS A 1 101 ? 5.118 -18.664 -3.832 1.00 57.03 101 LYS A N 1
ATOM 829 C CA . LYS A 1 101 ? 5.488 -19.323 -2.585 1.00 57.03 101 LYS A CA 1
ATOM 830 C C . LYS A 1 101 ? 4.660 -18.635 -1.516 1.00 57.03 101 LYS A C 1
ATOM 832 O O . LYS A 1 101 ? 4.907 -17.466 -1.233 1.00 57.03 101 LYS A O 1
ATOM 837 N N . MET A 1 102 ? 3.672 -19.346 -0.973 1.00 63.62 102 MET A N 1
ATOM 838 C CA . MET A 1 102 ? 2.955 -18.874 0.205 1.00 63.62 102 MET A CA 1
ATOM 839 C C . MET A 1 102 ? 3.998 -18.524 1.258 1.00 63.62 102 MET A C 1
ATOM 841 O O . MET A 1 102 ? 4.781 -19.394 1.662 1.00 63.62 102 MET A O 1
ATOM 845 N N . ILE A 1 103 ? 4.031 -17.249 1.644 1.00 68.69 103 ILE A N 1
ATOM 846 C CA . ILE A 1 103 ? 4.947 -16.769 2.668 1.00 68.69 103 ILE A CA 1
ATOM 847 C C . ILE A 1 103 ? 4.608 -17.528 3.943 1.00 68.69 103 ILE A C 1
ATOM 849 O O . ILE A 1 103 ? 3.480 -17.483 4.432 1.00 68.69 103 ILE A O 1
ATOM 853 N N . GLN A 1 104 ? 5.571 -18.287 4.455 1.00 79.31 104 GLN A N 1
ATOM 854 C CA . GLN A 1 104 ? 5.382 -18.963 5.728 1.00 79.31 104 GLN A CA 1
ATOM 855 C C . GLN A 1 104 ? 5.502 -17.920 6.838 1.00 79.31 104 GLN A C 1
ATOM 857 O O . GLN A 1 104 ? 6.331 -17.018 6.744 1.00 79.31 104 GLN A O 1
ATOM 862 N N . ILE A 1 105 ? 4.755 -18.071 7.936 1.00 78.44 105 ILE A N 1
ATOM 863 C CA . ILE A 1 105 ? 4.814 -17.124 9.070 1.00 78.44 105 ILE A CA 1
ATOM 864 C C . ILE A 1 105 ? 6.256 -16.928 9.572 1.00 78.44 105 ILE A C 1
ATOM 866 O O . ILE A 1 105 ? 6.656 -15.823 9.931 1.00 78.44 105 ILE A O 1
ATOM 870 N N . LYS A 1 106 ? 7.077 -17.985 9.546 1.00 83.62 106 LYS A N 1
ATOM 871 C CA . LYS A 1 106 ? 8.500 -17.925 9.925 1.00 83.62 106 LYS A CA 1
ATOM 872 C C . LYS A 1 106 ? 9.339 -16.989 9.041 1.00 83.62 106 LYS A C 1
ATOM 874 O O . LYS A 1 106 ? 10.331 -16.448 9.525 1.00 83.62 106 LYS A O 1
ATOM 879 N N . ASP A 1 107 ? 8.932 -16.793 7.790 1.00 86.25 107 ASP A N 1
ATOM 880 C CA . ASP A 1 107 ? 9.625 -15.961 6.805 1.00 86.25 107 ASP A CA 1
ATOM 881 C C . ASP A 1 107 ? 9.193 -14.483 6.908 1.00 86.25 107 ASP A C 1
ATOM 883 O O . ASP A 1 107 ? 9.807 -13.615 6.291 1.00 86.25 107 ASP A O 1
ATOM 887 N N . LEU A 1 108 ? 8.168 -14.175 7.715 1.00 89.88 108 LEU A N 1
ATOM 888 C CA . LEU A 1 108 ? 7.728 -12.805 7.971 1.00 89.88 108 LEU A CA 1
ATOM 889 C C . LEU A 1 108 ? 8.674 -12.069 8.935 1.00 89.88 108 LEU A C 1
ATOM 891 O O . LEU A 1 108 ? 9.187 -12.683 9.888 1.00 89.88 108 LEU A O 1
ATOM 895 N N . PRO A 1 109 ? 8.828 -10.738 8.766 1.00 92.88 109 PRO A N 1
ATOM 896 C CA . PRO A 1 109 ? 9.401 -9.866 9.783 1.00 92.88 109 PRO A CA 1
ATOM 897 C C . PRO A 1 109 ? 8.765 -10.106 11.153 1.00 92.88 109 PRO A C 1
ATOM 899 O O . PRO A 1 109 ? 7.550 -10.272 11.265 1.00 92.88 109 PRO A O 1
ATOM 902 N N . VAL A 1 110 ? 9.590 -10.115 12.203 1.00 94.25 110 VAL A N 1
ATOM 903 C CA . VAL A 1 110 ? 9.159 -10.486 13.562 1.00 94.25 110 VAL A CA 1
ATOM 904 C C . VAL A 1 110 ? 7.966 -9.652 14.032 1.00 94.25 110 VAL A C 1
ATOM 906 O O . VAL A 1 110 ? 7.038 -10.213 14.606 1.00 94.25 110 VAL A O 1
ATOM 909 N N . HIS A 1 111 ? 7.948 -8.350 13.728 1.00 95.25 111 HIS A N 1
ATOM 910 C CA . HIS A 1 111 ? 6.877 -7.433 14.137 1.00 95.25 111 HIS A CA 1
ATOM 911 C C . HIS A 1 111 ? 5.522 -7.710 13.469 1.00 95.25 111 HIS A C 1
ATOM 913 O O . HIS A 1 111 ? 4.509 -7.238 13.968 1.00 95.25 111 HIS A O 1
ATOM 919 N N . LEU A 1 112 ? 5.478 -8.499 12.390 1.00 96.12 112 LEU A N 1
ATOM 920 C CA . LEU A 1 112 ? 4.243 -8.833 11.668 1.00 96.12 112 LEU A CA 1
ATOM 921 C C . LEU A 1 112 ? 3.654 -10.188 12.064 1.00 96.12 112 LEU A C 1
ATOM 923 O O . LEU A 1 112 ? 2.478 -10.446 11.816 1.00 96.12 112 LEU A O 1
ATOM 927 N N . ARG A 1 113 ? 4.448 -11.078 12.672 1.00 94.94 113 ARG A N 1
ATOM 928 C CA . ARG A 1 113 ? 4.058 -12.482 12.902 1.00 94.94 113 ARG A CA 1
ATOM 929 C C . ARG A 1 113 ? 2.803 -12.631 13.756 1.00 94.94 113 ARG A C 1
ATOM 931 O O . ARG A 1 113 ? 2.018 -13.546 13.504 1.00 94.94 113 ARG A O 1
ATOM 938 N N . ASN A 1 114 ? 2.610 -11.748 14.736 1.00 95.00 114 ASN A N 1
ATOM 939 C CA . ASN A 1 114 ? 1.451 -11.804 15.626 1.00 95.00 114 ASN A CA 1
ATOM 940 C C . ASN A 1 114 ? 0.148 -11.568 14.856 1.00 95.00 114 ASN A C 1
ATOM 942 O O . ASN A 1 114 ? -0.795 -12.330 15.041 1.00 95.00 114 ASN A O 1
ATOM 946 N N . PHE A 1 115 ? 0.123 -10.617 13.913 1.00 95.25 115 PHE A N 1
ATOM 947 C CA . PHE A 1 115 ? -1.072 -10.346 13.108 1.00 95.25 115 PHE A CA 1
ATOM 948 C C . PHE A 1 115 ? -1.554 -11.599 12.371 1.00 95.25 115 PHE A C 1
ATOM 950 O O . PHE A 1 115 ? -2.733 -11.943 12.455 1.00 95.25 115 PHE A O 1
ATOM 957 N N . PHE A 1 116 ? -0.634 -12.322 11.724 1.00 93.38 116 PHE A N 1
ATOM 958 C CA . PHE A 1 116 ? -0.953 -13.557 11.002 1.00 93.38 116 PHE A CA 1
ATOM 959 C C . PHE A 1 116 ? -1.306 -14.714 11.938 1.00 93.38 116 PHE A C 1
ATOM 961 O O . PHE A 1 116 ? -2.237 -15.465 11.659 1.00 93.38 116 PHE A O 1
ATOM 968 N N . SER A 1 117 ? -0.598 -14.850 13.061 1.00 92.81 117 SER A N 1
ATOM 969 C CA . SER A 1 117 ? -0.847 -15.930 14.027 1.00 92.81 117 SER A CA 1
ATOM 970 C C . SER A 1 117 ? -2.221 -15.806 14.694 1.00 92.81 117 SER A C 1
ATOM 972 O O . SER A 1 117 ? -2.856 -16.812 14.997 1.00 92.81 117 SER A O 1
ATOM 974 N N . GLU A 1 118 ? -2.705 -14.579 14.880 1.00 93.00 118 GLU A N 1
ATOM 975 C CA . GLU A 1 118 ? -4.013 -14.272 15.469 1.00 93.00 118 GLU A CA 1
ATOM 976 C C . GLU A 1 118 ? -5.137 -14.166 14.425 1.00 93.00 118 GLU A C 1
ATOM 978 O O . GLU A 1 118 ? -6.294 -13.896 14.772 1.00 93.00 118 GLU A O 1
ATOM 983 N N . ASN A 1 119 ? -4.817 -14.359 13.139 1.00 91.00 119 ASN A N 1
ATOM 984 C CA . ASN A 1 119 ? -5.729 -14.126 12.021 1.00 91.00 119 ASN A CA 1
ATOM 985 C C . ASN A 1 119 ? -6.425 -12.752 12.143 1.00 91.00 119 ASN A C 1
ATOM 987 O O . ASN A 1 119 ? -7.662 -12.640 12.127 1.00 91.00 119 ASN A O 1
ATOM 991 N N . SER A 1 120 ? -5.619 -11.722 12.411 1.00 92.94 120 SER A N 1
ATOM 992 C CA . SER A 1 120 ? -6.070 -10.345 12.601 1.00 92.94 120 SER A CA 1
ATOM 993 C C . SER A 1 120 ? -6.536 -9.746 11.269 1.00 92.94 120 SER A C 1
ATOM 995 O O . SER A 1 120 ? -5.875 -9.969 10.254 1.00 92.94 120 SER A O 1
ATOM 997 N N . PRO A 1 121 ? -7.604 -8.923 11.238 1.00 92.06 121 PRO A N 1
ATOM 998 C CA . PRO A 1 121 ? -7.994 -8.177 10.035 1.00 92.06 121 PRO A CA 1
ATOM 999 C C . PRO A 1 121 ? -6.874 -7.299 9.450 1.00 92.06 121 PRO A C 1
ATOM 1001 O O . PRO A 1 121 ? -6.871 -7.028 8.252 1.00 92.06 121 PRO A O 1
ATOM 1004 N N . ILE A 1 122 ? -5.890 -6.915 10.272 1.00 94.19 122 ILE A N 1
ATOM 1005 C CA . ILE A 1 122 ? -4.680 -6.189 9.856 1.00 94.19 122 ILE A CA 1
ATOM 1006 C C . ILE A 1 122 ? -3.828 -6.977 8.850 1.00 94.19 122 ILE A C 1
ATOM 1008 O O . ILE A 1 122 ? -3.042 -6.379 8.121 1.00 94.19 122 ILE A O 1
ATOM 1012 N N . CYS A 1 123 ? -3.998 -8.299 8.737 1.00 92.94 123 CYS A N 1
ATOM 1013 C CA . CYS A 1 123 ? -3.296 -9.069 7.711 1.00 92.94 123 CYS A CA 1
ATOM 1014 C C . CYS A 1 123 ? -3.578 -8.530 6.304 1.00 92.94 123 CYS A C 1
ATOM 1016 O O . CYS A 1 123 ? -2.663 -8.500 5.498 1.00 92.94 123 CYS A O 1
ATOM 1018 N N . ILE A 1 124 ? -4.791 -8.038 6.022 1.00 91.75 124 ILE A N 1
ATOM 1019 C CA . ILE A 1 124 ? -5.172 -7.561 4.683 1.00 91.75 124 ILE A CA 1
ATOM 1020 C C . ILE A 1 124 ? -4.251 -6.429 4.186 1.00 91.75 124 ILE A C 1
ATOM 1022 O O . ILE A 1 124 ? -3.620 -6.625 3.145 1.00 91.75 124 ILE A O 1
ATOM 1026 N N . PRO A 1 125 ? -4.120 -5.278 4.883 1.00 94.75 125 PRO A N 1
ATOM 1027 C CA . PRO A 1 125 ? -3.183 -4.240 4.453 1.00 94.75 125 PRO A CA 1
ATOM 1028 C C . PRO A 1 125 ? -1.719 -4.704 4.531 1.00 94.75 125 PRO A C 1
ATOM 1030 O O . PRO A 1 125 ? -0.931 -4.399 3.642 1.00 94.75 125 PRO A O 1
ATOM 1033 N N . VAL A 1 126 ? -1.347 -5.538 5.511 1.00 95.38 126 VAL A N 1
ATOM 1034 C CA . VAL A 1 126 ? 0.027 -6.070 5.601 1.00 95.38 126 VAL A CA 1
ATOM 1035 C C . VAL A 1 126 ? 0.402 -6.936 4.389 1.00 95.38 126 VAL A C 1
ATOM 1037 O O . VAL A 1 126 ? 1.545 -6.890 3.926 1.00 95.38 126 VAL A O 1
ATOM 1040 N N . GLU A 1 127 ? -0.531 -7.717 3.840 1.00 94.00 127 GLU A N 1
ATOM 1041 C CA . GLU A 1 127 ? -0.294 -8.474 2.608 1.00 94.00 127 GLU A CA 1
ATOM 1042 C C . GLU A 1 127 ? -0.026 -7.552 1.411 1.00 94.00 127 GLU A C 1
ATOM 1044 O O . GLU A 1 127 ? 0.850 -7.860 0.600 1.00 94.00 127 GLU A O 1
ATOM 1049 N N . ASP A 1 128 ? -0.707 -6.402 1.318 1.00 95.00 128 ASP A N 1
ATOM 1050 C CA . ASP A 1 128 ? -0.410 -5.398 0.290 1.00 95.00 128 ASP A CA 1
ATOM 1051 C C . ASP A 1 128 ? 1.022 -4.866 0.435 1.00 95.00 128 ASP A C 1
ATOM 1053 O O . ASP A 1 128 ? 1.762 -4.816 -0.552 1.00 95.00 128 ASP A O 1
ATOM 1057 N N . HIS A 1 129 ? 1.442 -4.527 1.661 1.00 96.50 129 HIS A N 1
ATOM 1058 C CA . HIS A 1 129 ? 2.791 -4.017 1.935 1.00 96.50 129 HIS A CA 1
ATOM 1059 C C . HIS A 1 129 ? 3.854 -5.025 1.498 1.00 96.50 129 HIS A C 1
ATOM 1061 O O . HIS A 1 129 ? 4.818 -4.690 0.806 1.00 96.50 129 HIS A O 1
ATOM 1067 N N . LEU A 1 130 ? 3.677 -6.291 1.878 1.00 94.00 130 LEU A N 1
ATOM 1068 C CA . LEU A 1 130 ? 4.618 -7.359 1.557 1.00 94.00 130 LEU A CA 1
ATOM 1069 C C . LEU A 1 130 ? 4.641 -7.669 0.050 1.00 94.00 130 LEU A C 1
ATOM 1071 O O . LEU A 1 130 ? 5.720 -7.884 -0.507 1.00 94.00 130 LEU A O 1
ATOM 1075 N N . ALA A 1 131 ? 3.491 -7.635 -0.630 1.00 93.56 131 ALA A N 1
ATOM 1076 C CA . ALA A 1 131 ? 3.408 -7.774 -2.084 1.00 93.56 131 ALA A CA 1
ATOM 1077 C C . ALA A 1 131 ? 4.147 -6.633 -2.809 1.00 93.56 131 ALA A C 1
ATOM 1079 O O . ALA A 1 131 ? 4.929 -6.873 -3.733 1.00 93.56 131 ALA A O 1
ATOM 1080 N N . MET A 1 132 ? 3.968 -5.392 -2.351 1.00 95.69 132 MET A N 1
ATOM 1081 C CA . MET A 1 132 ? 4.679 -4.226 -2.878 1.00 95.69 132 MET A CA 1
ATOM 1082 C C . MET A 1 132 ? 6.194 -4.315 -2.639 1.00 95.69 132 MET A C 1
ATOM 1084 O O . MET A 1 132 ? 6.974 -4.054 -3.560 1.00 95.69 132 MET A O 1
ATOM 1088 N N . ARG A 1 133 ? 6.634 -4.762 -1.453 1.00 94.50 133 ARG A N 1
ATOM 1089 C CA . ARG A 1 133 ? 8.059 -5.024 -1.168 1.00 94.50 133 ARG A CA 1
ATOM 1090 C C . ARG A 1 133 ? 8.650 -6.069 -2.104 1.00 94.50 133 ARG A C 1
ATOM 1092 O O . ARG A 1 133 ? 9.742 -5.854 -2.617 1.00 94.50 133 ARG A O 1
ATOM 1099 N N . GLN A 1 134 ? 7.926 -7.153 -2.387 1.00 92.44 134 GLN A N 1
ATOM 1100 C CA . GLN A 1 134 ? 8.386 -8.191 -3.312 1.00 92.44 134 GLN A CA 1
ATOM 1101 C C . GLN A 1 134 ? 8.650 -7.638 -4.721 1.00 92.44 134 GLN A C 1
ATOM 1103 O O . GLN A 1 134 ? 9.662 -7.980 -5.336 1.00 92.44 134 GLN A O 1
ATOM 1108 N N . ILE A 1 135 ? 7.757 -6.787 -5.232 1.00 93.50 135 ILE A N 1
ATOM 1109 C CA . ILE A 1 135 ? 7.934 -6.141 -6.541 1.00 93.50 135 ILE A CA 1
ATOM 1110 C C . ILE A 1 135 ? 9.127 -5.185 -6.503 1.00 93.50 135 ILE A C 1
ATOM 1112 O O . ILE A 1 135 ? 9.968 -5.207 -7.403 1.00 93.50 135 ILE A O 1
ATOM 1116 N N . ARG A 1 136 ? 9.239 -4.383 -5.436 1.00 94.06 136 ARG A N 1
ATOM 1117 C CA . ARG A 1 136 ? 10.361 -3.461 -5.248 1.00 94.06 136 ARG A CA 1
ATOM 1118 C C . ARG A 1 136 ? 11.701 -4.189 -5.216 1.00 94.06 136 ARG A C 1
ATOM 1120 O O . ARG A 1 136 ? 12.650 -3.760 -5.869 1.00 94.06 136 ARG A O 1
ATOM 1127 N N . ASP A 1 137 ? 11.788 -5.284 -4.475 1.00 92.00 137 ASP A N 1
ATOM 1128 C CA . ASP A 1 137 ? 13.027 -6.040 -4.326 1.00 92.00 137 ASP A CA 1
ATOM 1129 C C . ASP A 1 137 ? 13.413 -6.731 -5.640 1.00 92.00 137 ASP A C 1
ATOM 1131 O O . ASP A 1 137 ? 14.582 -6.682 -6.023 1.00 92.00 137 ASP A O 1
ATOM 1135 N N . ARG A 1 138 ? 12.438 -7.241 -6.408 1.00 91.31 138 ARG A N 1
ATOM 1136 C CA . ARG A 1 138 ? 12.686 -7.745 -7.768 1.00 91.31 138 ARG A CA 1
ATOM 1137 C C . ARG A 1 138 ? 13.225 -6.652 -8.695 1.00 91.31 138 ARG A C 1
ATOM 1139 O O . ARG A 1 138 ? 14.194 -6.888 -9.412 1.00 91.31 138 ARG A O 1
ATOM 1146 N N . ALA A 1 139 ? 12.654 -5.448 -8.658 1.00 90.88 139 ALA A N 1
ATOM 1147 C CA . ALA A 1 139 ? 13.168 -4.320 -9.433 1.00 90.88 139 ALA A CA 1
ATOM 1148 C C . ALA A 1 139 ? 14.618 -3.963 -9.039 1.00 90.88 139 ALA A C 1
ATOM 1150 O O . ALA A 1 139 ? 15.444 -3.668 -9.905 1.00 90.88 139 ALA A O 1
ATOM 1151 N N . ARG A 1 140 ? 14.966 -4.045 -7.741 1.00 90.12 140 ARG A N 1
ATOM 1152 C CA . ARG A 1 140 ? 16.349 -3.843 -7.259 1.00 90.12 140 ARG A CA 1
ATOM 1153 C C . ARG A 1 140 ? 17.302 -4.909 -7.782 1.00 90.12 140 ARG A C 1
ATOM 1155 O O . ARG A 1 140 ? 18.427 -4.570 -8.138 1.00 90.12 140 ARG A O 1
ATOM 1162 N N . GLU A 1 141 ? 16.884 -6.172 -7.805 1.00 89.06 141 GLU A N 1
ATOM 1163 C CA . GLU A 1 141 ? 17.680 -7.280 -8.352 1.00 89.06 141 GLU A CA 1
ATOM 1164 C C . GLU A 1 141 ? 18.022 -7.035 -9.825 1.00 89.06 141 GLU A C 1
ATOM 1166 O O . GLU A 1 141 ? 19.202 -7.001 -10.171 1.00 89.06 141 GLU A O 1
ATOM 1171 N N . ILE A 1 142 ? 17.016 -6.737 -10.654 1.00 86.75 142 ILE A N 1
ATOM 1172 C CA . ILE A 1 142 ? 17.187 -6.455 -12.089 1.00 86.75 142 ILE A CA 1
ATOM 1173 C C . ILE A 1 142 ? 18.192 -5.316 -12.316 1.00 86.75 142 ILE A C 1
ATOM 1175 O O . ILE A 1 142 ? 19.104 -5.417 -13.135 1.00 86.75 142 ILE A O 1
ATOM 1179 N N . LEU A 1 143 ? 18.077 -4.225 -11.553 1.00 84.19 143 LEU A N 1
ATOM 1180 C CA . LEU A 1 143 ? 18.974 -3.074 -11.696 1.00 84.19 143 LEU A CA 1
ATOM 1181 C C . LEU A 1 143 ? 20.406 -3.355 -11.205 1.00 84.19 143 LEU A C 1
ATOM 1183 O O . LEU A 1 143 ? 21.356 -2.737 -11.694 1.00 84.19 143 LEU A O 1
ATOM 1187 N N . ARG A 1 144 ? 20.596 -4.301 -10.273 1.00 86.06 144 ARG A N 1
ATOM 1188 C CA . ARG A 1 144 ? 21.925 -4.735 -9.801 1.00 86.06 144 ARG A CA 1
ATOM 1189 C C . ARG A 1 144 ? 22.669 -5.601 -10.810 1.00 86.06 144 ARG A C 1
ATOM 1191 O O . ARG A 1 144 ? 23.898 -5.600 -10.786 1.00 86.06 144 ARG A O 1
ATOM 1198 N N . GLU A 1 145 ? 21.964 -6.291 -11.701 1.00 82.38 145 GLU A N 1
ATOM 1199 C CA . GLU A 1 145 ? 22.563 -7.118 -12.758 1.00 82.38 145 GLU A CA 1
ATOM 1200 C C . GLU A 1 145 ? 23.283 -6.278 -13.838 1.00 82.38 145 GLU A C 1
ATOM 1202 O O . GLU A 1 145 ? 23.971 -6.833 -14.694 1.00 82.38 145 GLU A O 1
ATOM 1207 N N . LYS A 1 146 ? 23.180 -4.934 -13.780 1.00 68.06 146 LYS A N 1
ATOM 1208 C CA . LYS A 1 146 ? 23.897 -3.934 -14.610 1.00 68.06 146 LYS A CA 1
ATOM 1209 C C . LYS A 1 146 ? 23.791 -4.136 -16.128 1.00 68.06 146 LYS A C 1
ATOM 1211 O O . LYS A 1 146 ? 24.507 -3.481 -16.885 1.00 68.06 146 LYS A O 1
ATOM 1216 N N . THR A 1 147 ? 22.885 -4.992 -16.586 1.00 75.06 147 THR A N 1
ATOM 1217 C CA . THR A 1 147 ? 22.678 -5.273 -18.004 1.00 75.06 147 THR A CA 1
ATOM 1218 C C . THR A 1 147 ? 21.516 -4.428 -18.500 1.00 75.06 147 THR A C 1
ATOM 1220 O O . THR A 1 147 ? 20.374 -4.620 -18.098 1.00 75.06 147 THR A O 1
ATOM 1223 N N . VAL A 1 148 ? 21.806 -3.452 -19.359 1.00 72.44 148 VAL A N 1
ATOM 1224 C CA . VAL A 1 148 ? 20.780 -2.597 -19.966 1.00 72.44 148 VAL A CA 1
ATOM 1225 C C . VAL A 1 148 ? 20.339 -3.244 -21.274 1.00 72.44 148 VAL A C 1
ATOM 1227 O O . VAL A 1 148 ? 20.973 -3.047 -22.307 1.00 72.44 148 VAL A O 1
ATOM 1230 N N . SER A 1 149 ? 19.264 -4.030 -21.229 1.00 83.00 149 SER A N 1
ATOM 1231 C CA . SER A 1 149 ? 18.590 -4.556 -22.421 1.00 83.00 149 SER A CA 1
ATOM 1232 C C . SER A 1 149 ? 17.178 -3.979 -22.555 1.00 83.00 149 SER A C 1
ATOM 1234 O O . SER A 1 149 ? 16.616 -3.430 -21.602 1.00 83.00 149 SER A O 1
ATOM 1236 N N . PHE A 1 150 ? 16.599 -4.096 -23.751 1.00 82.19 150 PHE A N 1
ATOM 1237 C CA . PHE A 1 150 ? 15.193 -3.756 -23.988 1.00 82.19 150 PHE A CA 1
ATOM 1238 C C . PHE A 1 150 ? 14.249 -4.610 -23.125 1.00 82.19 150 PHE A C 1
ATOM 1240 O O . PHE A 1 150 ? 13.267 -4.098 -22.586 1.00 82.19 150 PHE A O 1
ATOM 1247 N N . ASP A 1 151 ? 14.583 -5.887 -22.932 1.00 84.31 151 ASP A N 1
ATOM 1248 C CA . ASP A 1 151 ? 13.807 -6.800 -22.091 1.00 84.31 151 ASP A CA 1
ATOM 1249 C C . ASP A 1 151 ? 13.815 -6.347 -20.626 1.00 84.31 151 ASP A C 1
ATOM 1251 O O . ASP A 1 151 ? 12.764 -6.298 -19.996 1.00 84.31 151 ASP A O 1
ATOM 1255 N N . VAL A 1 152 ? 14.968 -5.901 -20.113 1.00 85.00 152 VAL A N 1
ATOM 1256 C CA . VAL A 1 152 ? 15.098 -5.344 -18.755 1.00 85.00 152 VAL A CA 1
ATOM 1257 C C . VAL A 1 152 ? 14.261 -4.074 -18.584 1.00 85.00 152 VAL A C 1
ATOM 1259 O O . VAL A 1 152 ? 13.586 -3.906 -17.569 1.00 85.00 152 VAL A O 1
ATOM 1262 N N . GLN A 1 153 ? 14.267 -3.179 -19.578 1.00 84.38 153 GLN A N 1
ATOM 1263 C CA . GLN A 1 153 ? 13.409 -1.988 -19.563 1.00 84.38 153 GLN A CA 1
ATOM 1264 C C . GLN A 1 153 ? 11.926 -2.368 -19.535 1.00 84.38 153 GLN A C 1
ATOM 1266 O O . GLN A 1 153 ? 11.162 -1.819 -18.741 1.00 84.38 153 GLN A O 1
ATOM 1271 N N . SER A 1 154 ? 11.531 -3.331 -20.368 1.00 86.25 154 SER A N 1
ATOM 1272 C CA . SER A 1 154 ? 10.152 -3.815 -20.453 1.00 86.25 154 SER A CA 1
ATOM 1273 C C . SER A 1 154 ? 9.698 -4.490 -19.156 1.00 86.25 154 SER A C 1
ATOM 1275 O O . SER A 1 154 ? 8.588 -4.230 -18.689 1.00 86.25 154 SER A O 1
ATOM 1277 N N . GLU A 1 155 ? 10.560 -5.300 -18.533 1.00 88.12 155 GLU A N 1
ATOM 1278 C CA . GLU A 1 155 ? 10.284 -5.943 -17.244 1.00 88.12 155 GLU A CA 1
ATOM 1279 C C . GLU A 1 155 ? 10.111 -4.901 -16.130 1.00 88.12 155 GLU A C 1
ATOM 1281 O O . GLU A 1 155 ? 9.131 -4.962 -15.389 1.00 88.12 155 GLU A O 1
ATOM 1286 N N . LEU A 1 156 ? 10.986 -3.891 -16.037 1.00 88.12 156 LEU A N 1
ATOM 1287 C CA . LEU A 1 156 ? 10.832 -2.826 -15.038 1.00 88.12 156 LEU A CA 1
ATOM 1288 C C . LEU A 1 156 ? 9.567 -1.990 -15.248 1.00 88.12 156 LEU A C 1
ATOM 1290 O O . LEU A 1 156 ? 8.882 -1.684 -14.274 1.00 88.12 156 LEU A O 1
ATOM 1294 N N . LEU A 1 157 ? 9.229 -1.643 -16.495 1.00 88.31 157 LEU A N 1
ATOM 1295 C CA . LEU A 1 157 ? 7.978 -0.939 -16.802 1.00 88.31 157 LEU A CA 1
ATOM 1296 C C . LEU A 1 157 ? 6.760 -1.758 -16.372 1.00 88.31 157 LEU A C 1
ATOM 1298 O O . LEU A 1 157 ? 5.801 -1.218 -15.818 1.00 88.31 157 LEU A O 1
ATOM 1302 N N . TYR A 1 158 ? 6.798 -3.068 -16.606 1.00 90.12 158 TYR A N 1
ATOM 1303 C CA . TYR A 1 158 ? 5.743 -3.969 -16.174 1.00 90.12 158 TYR A CA 1
ATOM 1304 C C . TYR A 1 158 ? 5.632 -4.027 -14.643 1.00 90.12 158 TYR A C 1
ATOM 1306 O O . TYR A 1 158 ? 4.544 -3.807 -14.108 1.00 90.12 158 TYR A O 1
ATOM 1314 N N . LEU A 1 159 ? 6.745 -4.230 -13.929 1.00 92.00 159 LEU A N 1
ATOM 1315 C CA . LEU A 1 159 ? 6.775 -4.237 -12.462 1.00 92.00 159 LEU A CA 1
ATOM 1316 C C . LEU A 1 159 ? 6.264 -2.917 -11.877 1.00 92.00 159 LEU A C 1
ATOM 1318 O O . LEU A 1 159 ? 5.453 -2.933 -10.952 1.00 92.00 159 LEU A O 1
ATOM 1322 N N . MET A 1 160 ? 6.667 -1.784 -12.454 1.00 91.56 160 MET A N 1
ATOM 1323 C CA . MET A 1 160 ? 6.180 -0.460 -12.073 1.00 91.56 160 MET A CA 1
ATOM 1324 C C . MET A 1 160 ? 4.662 -0.349 -12.208 1.00 91.56 160 MET A C 1
ATOM 1326 O O . MET A 1 160 ? 3.993 0.054 -11.262 1.00 91.56 160 MET A O 1
ATOM 1330 N N . ARG A 1 161 ? 4.090 -0.753 -13.347 1.00 91.31 161 ARG A N 1
ATOM 1331 C CA . ARG A 1 161 ? 2.633 -0.709 -13.561 1.00 91.31 161 ARG A CA 1
ATOM 1332 C C . ARG A 1 161 ? 1.876 -1.589 -12.567 1.00 91.31 161 ARG A C 1
ATOM 1334 O O . ARG A 1 161 ? 0.821 -1.192 -12.061 1.00 91.31 161 ARG A O 1
ATOM 1341 N N . VAL A 1 162 ? 2.402 -2.779 -12.270 1.00 93.50 162 VAL A N 1
ATOM 1342 C CA . VAL A 1 162 ? 1.808 -3.666 -11.261 1.00 93.50 162 VAL A CA 1
ATOM 1343 C C . VAL A 1 162 ? 1.883 -3.024 -9.875 1.00 93.50 162 VAL A C 1
ATOM 1345 O O . VAL A 1 162 ? 0.860 -2.983 -9.190 1.00 93.50 162 VAL A O 1
ATOM 1348 N N . TYR A 1 163 ? 3.039 -2.469 -9.498 1.00 95.19 163 TYR A N 1
ATOM 1349 C CA . TYR A 1 163 ? 3.234 -1.752 -8.237 1.00 95.19 163 TYR A CA 1
ATOM 1350 C C . TYR A 1 163 ? 2.251 -0.586 -8.095 1.00 95.19 163 TYR A C 1
ATOM 1352 O O . TYR A 1 163 ? 1.491 -0.553 -7.133 1.00 95.19 163 TYR A O 1
ATOM 1360 N N . SER A 1 164 ? 2.181 0.314 -9.083 1.00 94.25 164 SER A N 1
ATOM 1361 C CA . SER A 1 164 ? 1.252 1.450 -9.081 1.00 94.25 164 SER A CA 1
ATOM 1362 C C . SER A 1 164 ? -0.199 1.010 -8.924 1.00 94.25 164 SER A C 1
ATOM 1364 O O . SER A 1 164 ? -0.978 1.669 -8.239 1.00 94.25 164 SER A O 1
ATOM 1366 N N . THR A 1 165 ? -0.594 -0.098 -9.559 1.00 94.12 165 THR A N 1
ATOM 1367 C CA . THR A 1 165 ? -1.969 -0.594 -9.435 1.00 94.12 165 THR A CA 1
ATOM 1368 C C . THR A 1 165 ? -2.249 -1.130 -8.034 1.00 94.12 165 THR A C 1
ATOM 1370 O O . THR A 1 165 ? -3.327 -0.879 -7.497 1.00 94.12 165 THR A O 1
ATOM 1373 N N . LEU A 1 166 ? -1.300 -1.865 -7.442 1.00 94.81 166 LEU A N 1
ATOM 1374 C CA . LEU A 1 166 ? -1.419 -2.333 -6.061 1.00 94.81 166 LEU A CA 1
ATOM 1375 C C . LEU A 1 166 ? -1.488 -1.153 -5.093 1.00 94.81 166 LEU A C 1
ATOM 1377 O O . LEU A 1 166 ? -2.395 -1.122 -4.274 1.00 94.81 166 LEU A O 1
ATOM 1381 N N . LEU A 1 167 ? -0.622 -0.153 -5.256 1.00 96.31 167 LEU A N 1
ATOM 1382 C CA . LEU A 1 167 ? -0.589 1.044 -4.420 1.00 96.31 167 LEU A CA 1
ATOM 1383 C C . LEU A 1 167 ? -1.901 1.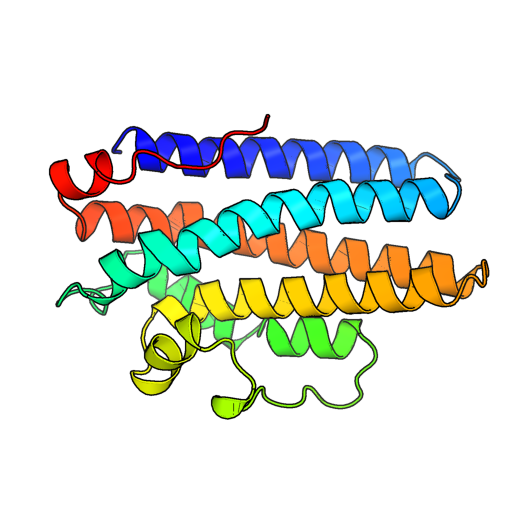839 -4.488 1.00 96.31 167 LEU A C 1
ATOM 1385 O O . LEU A 1 167 ? -2.475 2.179 -3.459 1.00 96.31 167 LEU A O 1
ATOM 1389 N N . LYS A 1 168 ? -2.429 2.070 -5.700 1.00 95.81 168 LYS A N 1
ATOM 1390 C CA . LYS A 1 168 ? -3.739 2.715 -5.913 1.00 95.81 168 LYS A CA 1
ATOM 1391 C C . LYS A 1 168 ? -4.856 1.953 -5.193 1.00 95.81 168 LYS A C 1
ATOM 1393 O O . LYS A 1 168 ? -5.674 2.562 -4.515 1.00 95.81 168 LYS A O 1
ATOM 1398 N N . SER A 1 169 ? -4.883 0.626 -5.331 1.00 94.56 169 SER A N 1
ATOM 1399 C CA . SER A 1 169 ? -5.887 -0.211 -4.666 1.00 94.56 169 SER A CA 1
ATOM 1400 C C . SER A 1 169 ? -5.711 -0.255 -3.149 1.00 94.56 169 SER A C 1
ATOM 1402 O O . SER A 1 169 ? -6.705 -0.354 -2.435 1.00 94.56 169 SER A O 1
ATOM 1404 N N . HIS A 1 170 ? -4.473 -0.230 -2.665 1.00 95.62 170 HIS A N 1
ATOM 1405 C CA . HIS A 1 170 ? -4.136 -0.234 -1.251 1.00 95.62 170 HIS A CA 1
ATOM 1406 C C . HIS A 1 170 ? -4.610 1.056 -0.576 1.00 95.62 170 HIS A C 1
ATOM 1408 O O . HIS A 1 170 ? -5.430 0.984 0.333 1.00 95.62 170 HIS A O 1
ATOM 1414 N N . PHE A 1 171 ? -4.257 2.227 -1.110 1.00 96.44 171 PHE A N 1
ATOM 1415 C CA . PHE A 1 171 ? -4.738 3.496 -0.558 1.00 96.44 171 PHE A CA 1
ATOM 1416 C C . PHE A 1 171 ? -6.256 3.664 -0.648 1.00 96.44 171 PHE A C 1
ATOM 1418 O O . PHE A 1 171 ? -6.854 4.217 0.268 1.00 96.44 171 PHE A O 1
ATOM 1425 N N . ASP A 1 172 ? -6.911 3.148 -1.694 1.00 94.31 172 ASP A N 1
ATOM 1426 C CA . ASP A 1 172 ? -8.379 3.155 -1.753 1.00 94.31 172 ASP A CA 1
ATOM 1427 C C . ASP A 1 172 ? -9.008 2.324 -0.620 1.00 94.31 172 ASP A C 1
ATOM 1429 O O . ASP A 1 172 ? -9.948 2.775 0.041 1.00 94.31 172 ASP A O 1
ATOM 1433 N N . LYS A 1 173 ? -8.453 1.133 -0.350 1.00 94.00 173 LYS A N 1
ATOM 1434 C CA . LYS A 1 173 ? -8.845 0.301 0.797 1.00 94.00 173 LYS A CA 1
ATOM 1435 C C . LYS A 1 173 ? -8.617 1.041 2.105 1.00 94.00 173 LYS A C 1
ATOM 1437 O O . LYS A 1 173 ? -9.469 1.009 2.994 1.00 94.00 173 LYS A O 1
ATOM 1442 N N . GLU A 1 174 ? -7.488 1.714 2.250 1.00 95.06 174 GLU A N 1
ATOM 1443 C CA . GLU A 1 174 ? -7.189 2.386 3.501 1.00 95.06 174 GLU A CA 1
ATOM 1444 C C . GLU A 1 174 ? -8.090 3.592 3.744 1.00 95.06 174 GLU A C 1
ATOM 1446 O O . GLU A 1 174 ? -8.759 3.660 4.777 1.00 95.06 174 GLU A O 1
ATOM 1451 N N . ASP A 1 175 ? -8.209 4.484 2.764 1.00 95.12 175 ASP A N 1
ATOM 1452 C CA . ASP A 1 175 ? -8.984 5.719 2.865 1.00 95.12 175 ASP A CA 1
ATOM 1453 C C . ASP A 1 175 ? -10.463 5.476 3.172 1.00 95.12 175 ASP A C 1
ATOM 1455 O O . ASP A 1 175 ? -11.080 6.215 3.948 1.00 95.12 175 ASP A O 1
ATOM 1459 N N . ASN A 1 176 ? -11.045 4.454 2.544 1.00 92.44 176 ASN A N 1
ATOM 1460 C CA . ASN A 1 176 ? -12.485 4.208 2.595 1.00 92.44 176 ASN A CA 1
ATOM 1461 C C . ASN A 1 176 ? -12.880 3.130 3.608 1.00 92.44 176 ASN A C 1
ATOM 1463 O O . ASN A 1 176 ? -14.064 2.991 3.928 1.00 92.44 176 ASN A O 1
ATOM 1467 N N . CYS A 1 177 ? -11.918 2.368 4.128 1.00 92.44 177 CYS A N 1
ATOM 1468 C CA . CYS A 1 177 ? -12.186 1.298 5.078 1.00 92.44 177 CYS A CA 1
ATOM 1469 C C . CYS A 1 177 ? -11.286 1.372 6.308 1.00 92.44 177 CYS A C 1
ATOM 1471 O O . CYS A 1 177 ? -11.805 1.544 7.413 1.00 92.44 177 CYS A O 1
ATOM 1473 N N . PHE A 1 178 ? -9.967 1.268 6.153 1.00 94.19 178 PHE A N 1
ATOM 1474 C CA . PHE A 1 178 ? -9.064 1.194 7.305 1.00 94.19 178 PHE A CA 1
ATOM 1475 C C . PHE A 1 178 ? -9.082 2.469 8.160 1.00 94.19 178 PHE A C 1
ATOM 1477 O O . PHE A 1 178 ? -9.305 2.389 9.364 1.00 94.19 178 PHE A O 1
ATOM 1484 N N . LEU A 1 179 ? -8.957 3.659 7.567 1.00 94.44 179 LEU A N 1
ATOM 1485 C CA . LEU A 1 179 ? -8.971 4.924 8.312 1.00 94.44 179 LEU A CA 1
ATOM 1486 C C . LEU A 1 179 ? -10.333 5.194 8.971 1.00 94.44 179 LEU A C 1
ATOM 1488 O O . LEU A 1 179 ? -10.405 5.776 10.056 1.00 94.44 179 LEU A O 1
ATOM 1492 N N . VAL A 1 180 ? -11.425 4.733 8.352 1.00 92.50 180 VAL A N 1
ATOM 1493 C CA . VAL A 1 180 ? -12.769 4.779 8.951 1.00 92.50 180 VAL A CA 1
ATOM 1494 C C . VAL A 1 180 ? -12.844 3.859 10.171 1.00 92.50 180 VAL A C 1
ATOM 1496 O O . VAL A 1 180 ? -13.396 4.249 11.199 1.00 92.50 180 VAL A O 1
ATOM 1499 N N . LEU A 1 181 ? -12.253 2.666 10.083 1.00 92.56 181 LEU A N 1
ATOM 1500 C CA . LEU A 1 181 ? -12.148 1.730 11.196 1.00 92.56 181 LEU A CA 1
ATOM 1501 C C . LEU A 1 181 ? -11.286 2.306 12.330 1.00 92.56 181 LEU A C 1
ATOM 1503 O O . LEU A 1 181 ? -11.730 2.303 13.475 1.00 92.56 181 LEU A O 1
ATOM 1507 N N . CYS A 1 182 ? -10.123 2.888 12.022 1.00 94.00 182 CYS A N 1
ATOM 1508 C CA . CYS A 1 182 ? -9.266 3.575 12.994 1.00 94.00 182 CYS A CA 1
ATOM 1509 C C . CYS A 1 182 ? -10.035 4.656 13.755 1.00 94.00 182 CYS A C 1
ATOM 1511 O O . CYS A 1 182 ? -9.997 4.688 14.980 1.00 94.00 182 CYS A O 1
ATOM 1513 N N . ARG A 1 183 ? -10.803 5.495 13.048 1.00 92.81 183 ARG A N 1
ATOM 1514 C CA . ARG A 1 183 ? -11.650 6.523 13.673 1.00 92.81 183 ARG A CA 1
ATOM 1515 C C . ARG A 1 183 ? -12.667 5.940 14.663 1.00 92.81 183 ARG A C 1
ATOM 1517 O O . ARG A 1 183 ? -13.011 6.608 15.630 1.00 92.81 183 ARG A O 1
ATOM 1524 N N . ASN A 1 184 ? -13.198 4.751 14.393 1.00 92.50 184 ASN A N 1
ATOM 1525 C CA . ASN A 1 184 ? -14.212 4.128 15.245 1.00 92.50 184 ASN A CA 1
ATOM 1526 C C . ASN A 1 184 ? -13.605 3.378 16.440 1.00 92.50 184 ASN A C 1
ATOM 1528 O O . ASN A 1 184 ? -14.295 3.168 17.435 1.00 92.50 184 ASN A O 1
ATOM 1532 N N . LEU A 1 185 ? -12.350 2.937 16.326 1.00 94.06 185 LEU A N 1
ATOM 1533 C CA . LEU A 1 185 ? -11.682 2.105 17.327 1.00 94.06 185 LEU A CA 1
ATOM 1534 C C . LEU A 1 185 ? -10.731 2.879 18.245 1.00 94.06 185 LEU A C 1
ATOM 1536 O O . LEU A 1 185 ? -10.485 2.429 19.365 1.00 94.06 185 LEU A O 1
ATOM 1540 N N . LEU A 1 186 ? -10.169 3.990 17.768 1.00 94.62 186 LEU A N 1
ATOM 1541 C CA . LEU A 1 186 ? -9.179 4.787 18.486 1.00 94.62 186 LEU A CA 1
ATOM 1542 C C . LEU A 1 186 ? -9.824 6.056 19.052 1.00 94.62 186 LEU A C 1
ATOM 1544 O O . LEU A 1 186 ? -10.549 6.757 18.344 1.00 94.62 186 LEU A O 1
ATOM 1548 N N . GLY A 1 187 ? -9.546 6.357 20.320 1.00 93.81 187 GLY A N 1
ATOM 1549 C CA . GLY A 1 187 ? -9.935 7.628 20.931 1.00 93.81 187 GLY A CA 1
ATOM 1550 C C . GLY A 1 187 ? -9.054 8.793 20.470 1.00 93.81 187 GLY A C 1
ATOM 1551 O O . GLY A 1 187 ? -7.944 8.588 19.980 1.00 93.81 187 GLY A O 1
ATOM 1552 N N . ASP A 1 188 ? -9.518 10.028 20.682 1.00 91.88 188 ASP A N 1
ATOM 1553 C CA . ASP A 1 188 ? -8.774 11.234 20.281 1.00 91.88 188 ASP A CA 1
ATOM 1554 C C . ASP A 1 188 ? -7.386 11.313 20.933 1.00 91.88 188 ASP A C 1
ATOM 1556 O O . ASP A 1 188 ? -6.424 11.663 20.261 1.00 91.88 188 ASP A O 1
ATOM 1560 N N . ASN A 1 189 ? -7.249 10.918 22.205 1.00 92.31 189 ASN A N 1
ATOM 1561 C CA . ASN A 1 189 ? -5.946 10.893 22.884 1.00 92.31 189 ASN A CA 1
ATOM 1562 C C . ASN A 1 189 ? -4.970 9.922 22.211 1.00 92.31 189 ASN A C 1
ATOM 1564 O O . ASN A 1 189 ? -3.815 10.259 21.988 1.00 92.31 189 ASN A O 1
ATOM 1568 N N . GLU A 1 190 ? -5.451 8.738 21.832 1.00 94.12 190 GLU A N 1
ATOM 1569 C CA . GLU A 1 190 ? -4.619 7.723 21.185 1.00 94.12 190 GLU A CA 1
ATOM 1570 C C . GLU A 1 190 ? -4.171 8.186 19.798 1.00 94.12 190 GLU A C 1
ATOM 1572 O O . GLU A 1 190 ? -3.035 7.966 19.401 1.00 94.12 190 GLU A O 1
ATOM 1577 N N . LEU A 1 191 ? -5.056 8.866 19.066 1.00 93.25 191 LEU A N 1
ATOM 1578 C CA . LEU A 1 191 ? -4.733 9.469 17.776 1.00 93.25 191 LEU A CA 1
ATOM 1579 C C . LEU A 1 191 ? -3.823 10.697 17.905 1.00 93.25 191 LEU A C 1
ATOM 1581 O O . LEU A 1 191 ? -3.080 10.990 16.968 1.00 93.25 191 LEU A O 1
ATOM 1585 N N . ALA A 1 192 ? -3.887 11.425 19.019 1.00 88.81 192 ALA A N 1
ATOM 1586 C CA . ALA A 1 192 ? -3.013 12.558 19.295 1.00 88.81 192 ALA A CA 1
ATOM 1587 C C . ALA A 1 192 ? -1.587 12.099 19.629 1.00 88.81 192 ALA A C 1
ATOM 1589 O O . ALA A 1 192 ? -0.640 12.719 19.165 1.00 88.81 192 ALA A O 1
ATOM 1590 N N . GLU A 1 193 ? -1.431 10.982 20.346 1.00 88.69 193 GLU A N 1
ATOM 1591 C CA . GLU A 1 193 ? -0.130 10.393 20.711 1.00 88.69 193 GLU A CA 1
ATOM 1592 C C . GLU A 1 193 ? 0.667 9.852 19.509 1.00 88.69 193 GLU A C 1
ATOM 1594 O O . GLU A 1 193 ? 1.877 9.637 19.595 1.00 88.69 193 GLU A O 1
ATOM 1599 N N . LEU A 1 194 ? 0.025 9.673 18.353 1.00 88.25 194 LEU A N 1
ATOM 1600 C CA . LEU A 1 194 ? 0.651 9.223 17.105 1.00 88.25 194 LEU A CA 1
ATOM 1601 C C . LEU A 1 194 ? 1.445 10.341 16.383 1.00 88.25 194 LEU A C 1
ATOM 1603 O O . LEU A 1 194 ? 1.490 10.384 15.153 1.00 88.25 194 LEU A O 1
ATOM 1607 N N . GLU A 1 195 ? 2.094 11.237 17.136 1.00 62.59 195 GLU A N 1
ATOM 1608 C CA . GLU A 1 195 ? 2.671 12.520 16.685 1.00 62.59 195 GLU A CA 1
ATOM 1609 C C . GLU A 1 195 ? 3.678 12.414 15.521 1.00 62.59 195 GLU A C 1
ATOM 1611 O O . GLU A 1 195 ? 3.871 13.375 14.777 1.00 62.59 195 GLU A O 1
ATOM 1616 N N . ALA A 1 196 ? 4.282 11.244 15.303 1.00 68.31 196 ALA A N 1
ATOM 1617 C CA . ALA A 1 196 ? 5.349 11.026 14.326 1.00 68.31 196 ALA A CA 1
ATOM 1618 C C . ALA A 1 196 ? 4.872 10.453 12.977 1.00 68.31 196 ALA A C 1
ATOM 1620 O O . ALA A 1 196 ? 5.539 9.578 12.421 1.00 68.31 196 ALA A O 1
ATOM 1621 N N . PHE A 1 197 ? 3.727 10.899 12.445 1.00 75.31 197 PHE A N 1
ATOM 1622 C CA . PHE A 1 197 ? 3.386 10.564 11.057 1.00 75.31 197 PHE A CA 1
ATOM 1623 C C . PHE A 1 197 ? 4.466 11.128 10.118 1.00 75.31 197 PHE A C 1
ATOM 1625 O O . PHE A 1 197 ? 4.722 12.336 10.172 1.00 75.31 197 PHE A O 1
ATOM 1632 N N . PRO A 1 198 ? 5.115 10.293 9.288 1.00 76.38 198 PRO A N 1
ATOM 1633 C CA . PRO A 1 198 ? 6.1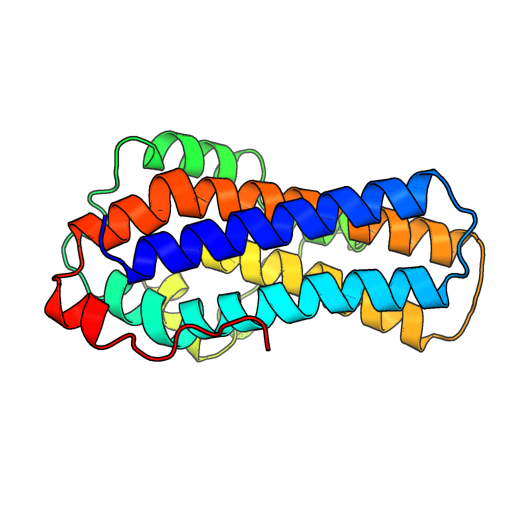80 10.747 8.408 1.00 76.38 198 PRO A CA 1
ATOM 1634 C C . PRO A 1 198 ? 5.629 11.715 7.355 1.00 76.38 198 PRO A C 1
ATOM 1636 O O . PRO A 1 198 ? 4.855 11.335 6.480 1.00 76.38 198 PRO A O 1
ATOM 1639 N N . GLU A 1 199 ? 6.038 12.980 7.429 1.00 65.88 199 GLU A N 1
ATOM 1640 C CA . GLU A 1 199 ? 5.775 13.951 6.367 1.00 65.88 199 GLU A CA 1
ATOM 1641 C C . GLU A 1 199 ? 6.761 13.746 5.209 1.00 65.88 199 GLU A C 1
ATOM 1643 O O . GLU A 1 199 ? 7.878 13.257 5.405 1.00 65.88 199 GLU A O 1
ATOM 1648 N N . ARG A 1 200 ? 6.366 14.126 3.985 1.00 59.47 200 ARG A N 1
ATOM 1649 C CA . ARG A 1 200 ? 7.344 14.297 2.901 1.00 59.47 200 ARG A CA 1
ATOM 1650 C C . ARG A 1 200 ? 8.322 15.395 3.325 1.00 59.47 200 ARG A C 1
ATOM 1652 O O . ARG A 1 200 ? 7.905 16.542 3.462 1.00 59.47 200 ARG A O 1
ATOM 1659 N N . GLY A 1 201 ? 9.578 15.014 3.565 1.00 49.97 201 GLY A N 1
ATOM 1660 C CA . GLY A 1 201 ? 10.702 15.947 3.677 1.00 49.97 201 GLY A CA 1
ATOM 1661 C C . GLY A 1 201 ? 11.082 16.557 2.337 1.00 49.97 201 GLY A C 1
ATOM 1662 O O . GLY A 1 201 ? 10.714 15.966 1.294 1.00 49.97 201 GLY A O 1
#